Protein AF-0000000072182025 (afdb_homodimer)

Nearest PDB structures (foldseek):
  5ix1-assembly1_A  TM=5.256E-01  e=9.350E-01  Mus musculus
  5ix2-assembly1_A  TM=5.281E-01  e=1.202E+00  Mus musculus
  6hab-assembly1_A  TM=4.202E-01  e=8.780E-01  Cricetulus griseus
  6ha7-assembly3_B  TM=4.138E-01  e=1.129E+00  Cricetulus griseus
  7n46-assembly1_A  TM=4.294E-01  e=2.722E+00  Escherichia coli K-12

pLDDT: mean 78.19, std 24.62, range [26.38, 98.62]

Solvent-accessible surface area (backbone atoms only — not comparable to full-atom values): 16881 Å² total; per-residue (Å²): 119,70,69,66,54,54,57,58,56,54,59,63,53,51,62,58,43,52,57,46,48,50,47,44,48,48,44,48,50,45,47,50,47,46,48,49,47,47,47,46,46,47,45,41,45,46,42,38,60,70,60,37,69,76,57,56,48,37,39,80,88,54,57,67,47,75,33,66,67,57,51,52,39,42,51,53,39,42,52,51,52,48,65,72,44,70,83,53,69,37,36,32,42,31,36,49,22,47,52,98,94,28,46,34,37,38,44,31,34,32,28,90,88,52,91,51,71,48,70,29,41,34,33,27,63,67,36,72,38,52,71,54,70,50,44,26,29,23,40,34,58,53,52,39,48,42,48,50,17,53,36,38,58,73,69,63,35,46,63,44,56,37,116,118,72,66,65,56,52,55,56,57,55,60,61,52,50,61,60,44,52,59,45,49,51,47,44,48,48,44,48,49,46,47,51,48,47,49,48,46,47,46,44,45,48,45,43,47,44,42,37,60,70,60,37,68,76,59,56,48,37,36,81,87,54,56,68,47,72,34,67,68,56,51,52,39,40,52,52,39,43,52,50,52,49,64,71,44,69,84,54,68,39,36,32,42,32,38,51,23,49,53,98,93,28,47,35,36,38,44,31,33,32,30,90,89,52,91,50,70,47,70,28,40,33,33,27,64,66,36,72,38,53,70,54,67,50,42,26,30,23,39,35,59,55,50,37,49,44,48,50,18,53,35,38,58,74,70,65,35,47,59,43,55,39,116

Organism: Symbiodinium microadriaticum (NCBI:txid2951)

Secondary structure (DSSP, 8-state):
-HHHHHHHHHHHHHHHHHHHHHHHHHHHHHHHHHHHHHHHHHHHHHHHHHHS----EE-TTS-EE--HHHHHHHHHHHHHHHHHHTT---EEEEEEEEETTEEEEEEEEE-SSSS-EE--EEEE-SS-B--STTS-EESSHHHHHHHHHHHHHHTT-EEEE--/-HHHHHHHHHHHHHHHHHHHHHHHHHHHHHHHHHHHHHHHHHHHHHHHHHHS----EE-TTS-EE--HHHHHHHHHHHHHHHHHHTT---EEEEEEEEETTEEEEEEEEE-SSSS-EE--EEEE-SS-B--STTS-EESSHHHHHHHHHHHHHHTT-EEEE--

Radius of gyration: 33.65 Å; Cα contacts (8 Å, |Δi|>4): 554; chains: 2; bounding box: 43×104×130 Å

Structure (mmCIF, N/CA/C/O backbone):
data_AF-0000000072182025-model_v1
#
loop_
_entity.id
_entity.type
_entity.pdbx_description
1 polymer 'Uncharacterized protein'
#
loop_
_atom_site.group_PDB
_atom_site.id
_atom_site.type_symbol
_atom_site.label_atom_id
_atom_site.label_alt_id
_atom_site.label_comp_id
_atom_site.label_asym_id
_atom_site.label_entity_id
_atom_site.label_seq_id
_atom_site.pdbx_PDB_ins_code
_atom_site.Cartn_x
_atom_site.Cartn_y
_atom_site.Cartn_z
_atom_site.occupancy
_atom_site.B_iso_or_equiv
_atom_site.auth_seq_id
_atom_site.auth_comp_id
_atom_site.auth_asym_id
_atom_site.auth_atom_id
_atom_site.pdbx_PDB_model_num
ATOM 1 N N . MET A 1 1 ? 3.195 79.875 -42.812 1 26.64 1 MET A N 1
ATOM 2 C CA . MET A 1 1 ? 2.137 79.312 -42 1 26.64 1 MET A CA 1
ATOM 3 C C . MET A 1 1 ? 2.332 77.75 -41.875 1 26.64 1 MET A C 1
ATOM 5 O O . MET A 1 1 ? 1.844 77.188 -40.938 1 26.64 1 MET A O 1
ATOM 9 N N . LEU A 1 2 ? 2.916 77.125 -42.875 1 31.23 2 LEU A N 1
ATOM 10 C CA . LEU A 1 2 ? 3.119 75.688 -43 1 31.23 2 LEU A CA 1
ATOM 11 C C . LEU A 1 2 ? 4.176 75.188 -42 1 31.23 2 LEU A C 1
ATOM 13 O O . LEU A 1 2 ? 4.047 74.125 -41.406 1 31.23 2 LEU A O 1
ATOM 17 N N . VAL A 1 3 ? 5.367 75.875 -41.844 1 33.09 3 VAL A N 1
ATOM 18 C CA . VAL A 1 3 ? 6.469 75.438 -41 1 33.09 3 VAL A CA 1
ATOM 19 C C . VAL A 1 3 ? 6.055 75.438 -39.531 1 33.09 3 VAL A C 1
ATOM 21 O O . VAL A 1 3 ? 6.5 74.625 -38.75 1 33.09 3 VAL A O 1
ATOM 24 N N . LYS A 1 4 ? 5.371 76.5 -39.094 1 37.16 4 LYS A N 1
ATOM 25 C CA . LYS A 1 4 ? 5.031 76.562 -37.656 1 37.16 4 LYS A CA 1
ATOM 26 C C . LYS A 1 4 ? 4.133 75.438 -37.25 1 37.16 4 LYS A C 1
ATOM 28 O O . LYS A 1 4 ? 4.137 75 -36.094 1 37.16 4 LYS A O 1
ATOM 33 N N . VAL A 1 5 ? 3.246 74.938 -38.188 1 35.91 5 VAL A N 1
ATOM 34 C CA . VAL A 1 5 ? 2.34 73.875 -37.812 1 35.91 5 VAL A CA 1
ATOM 35 C C . VAL A 1 5 ? 3.131 72.562 -37.625 1 35.91 5 VAL A C 1
ATOM 37 O O . VAL A 1 5 ? 2.754 71.75 -36.781 1 35.91 5 VAL A O 1
ATOM 40 N N . ALA A 1 6 ? 4.262 72.375 -38.344 1 32.44 6 ALA A N 1
ATOM 41 C CA . ALA A 1 6 ? 5.008 71.125 -38.188 1 32.44 6 ALA A CA 1
ATOM 42 C C . ALA A 1 6 ? 5.684 71.062 -36.844 1 32.44 6 ALA A C 1
ATOM 44 O O . ALA A 1 6 ? 5.742 70 -36.219 1 32.44 6 ALA A O 1
ATOM 45 N N . GLU A 1 7 ? 6.227 72.188 -36.344 1 35.97 7 GLU A N 1
ATOM 46 C CA . GLU A 1 7 ? 6.926 72.125 -35.062 1 35.97 7 GLU A CA 1
ATOM 47 C C . GLU A 1 7 ? 5.961 71.812 -33.906 1 35.97 7 GLU A C 1
ATOM 49 O O . GLU A 1 7 ? 6.336 71.125 -32.938 1 35.97 7 GLU A O 1
ATOM 54 N N . GLU A 1 8 ? 4.727 72.312 -33.938 1 37.66 8 GLU A N 1
ATOM 55 C CA . GLU A 1 8 ? 3.816 72.062 -32.844 1 37.66 8 GLU A CA 1
ATOM 56 C C . GLU A 1 8 ? 3.424 70.562 -32.844 1 37.66 8 GLU A C 1
ATOM 58 O O . GLU A 1 8 ? 3.041 70 -31.797 1 37.66 8 GLU A O 1
ATOM 63 N N . HIS A 1 9 ? 3.312 69.875 -34.031 1 36.38 9 HIS A N 1
ATOM 64 C CA . HIS A 1 9 ? 2.977 68.438 -34 1 36.38 9 HIS A CA 1
ATOM 65 C C . HIS A 1 9 ? 4.098 67.625 -33.375 1 36.38 9 HIS A C 1
ATOM 67 O O . HIS A 1 9 ? 3.881 66.5 -32.938 1 36.38 9 HIS A O 1
ATOM 73 N N . LEU A 1 10 ? 5.414 68 -33.531 1 32.41 10 LEU A N 1
ATOM 74 C CA . LEU A 1 10 ? 6.477 67.25 -32.906 1 32.41 10 LEU A CA 1
ATOM 75 C C . LEU A 1 10 ? 6.445 67.375 -31.391 1 32.41 10 LEU A C 1
ATOM 77 O O . LEU A 1 10 ? 6.676 66.438 -30.656 1 32.41 10 LEU A O 1
ATOM 81 N N . LYS A 1 11 ? 6.188 68.562 -30.781 1 37.56 11 LYS A N 1
ATOM 82 C CA . LYS A 1 11 ? 6.152 68.625 -29.312 1 37.56 11 LYS A CA 1
ATOM 83 C C . LYS A 1 11 ? 5.008 67.812 -28.75 1 37.56 11 LYS A C 1
ATOM 85 O O . LYS A 1 11 ? 5.105 67.25 -27.641 1 37.56 11 LYS A O 1
ATOM 90 N N . ALA A 1 12 ? 3.771 67.812 -29.328 1 34.97 12 ALA A N 1
ATOM 91 C CA . ALA A 1 12 ? 2.686 67.062 -28.766 1 34.97 12 ALA A CA 1
ATOM 92 C C . ALA A 1 12 ? 3.006 65.562 -28.844 1 34.97 12 ALA A C 1
ATOM 94 O O . ALA A 1 12 ? 2.463 64.75 -28.078 1 34.97 12 ALA A O 1
ATOM 95 N N . SER A 1 13 ? 3.803 65 -29.828 1 30.45 13 SER A N 1
ATOM 96 C CA . SER A 1 13 ? 4.152 63.594 -29.891 1 30.45 13 SER A CA 1
ATOM 97 C C . SER A 1 13 ? 5.117 63.219 -28.766 1 30.45 13 SER A C 1
ATOM 99 O O . SER A 1 13 ? 5.434 62.031 -28.594 1 30.45 13 SER A O 1
ATOM 101 N N . GLN A 1 14 ? 5.895 64.125 -28.219 1 34.03 14 GLN A N 1
ATOM 102 C CA . GLN A 1 14 ? 6.805 63.719 -27.141 1 34.03 14 GLN A CA 1
ATOM 103 C C . GLN A 1 14 ? 6.039 63.375 -25.875 1 34.03 14 GLN A C 1
ATOM 105 O O . GLN A 1 14 ? 6.582 62.719 -24.984 1 34.03 14 GLN A O 1
ATOM 110 N N . ALA A 1 15 ? 4.848 64 -25.625 1 35.78 15 ALA A N 1
ATOM 111 C CA . ALA A 1 15 ? 4.172 63.594 -24.406 1 35.78 15 ALA A CA 1
ATOM 112 C C . ALA A 1 15 ? 3.762 62.125 -24.5 1 35.78 15 ALA A C 1
ATOM 114 O O . ALA A 1 15 ? 3.707 61.406 -23.484 1 35.78 15 ALA A O 1
ATOM 115 N N . HIS A 1 16 ? 3.357 61.625 -25.688 1 35.22 16 HIS A N 1
ATOM 116 C CA . HIS A 1 16 ? 3.02 60.219 -25.797 1 35.22 16 HIS A CA 1
ATOM 117 C C . HIS A 1 16 ? 4.262 59.344 -25.672 1 35.22 16 HIS A C 1
ATOM 119 O O . HIS A 1 16 ? 4.16 58.125 -25.547 1 35.22 16 HIS A O 1
ATOM 125 N N . ASN A 1 17 ? 5.473 59.875 -25.969 1 37.62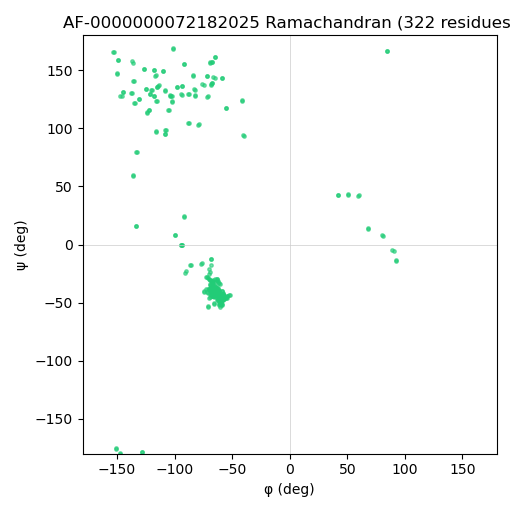 17 ASN A N 1
ATOM 126 C CA . ASN A 1 17 ? 6.66 59.062 -25.797 1 37.62 17 ASN A CA 1
ATOM 127 C C . ASN A 1 17 ? 6.984 58.844 -24.328 1 37.62 17 ASN A C 1
ATOM 129 O O . ASN A 1 17 ? 7.801 57.969 -23.984 1 37.62 17 ASN A O 1
ATOM 133 N N . GLY A 1 18 ? 6.59 59.812 -23.469 1 40.12 18 GLY A N 1
ATOM 134 C CA . GLY A 1 18 ? 6.84 59.5 -22.078 1 40.12 18 GLY A CA 1
ATOM 135 C C . GLY A 1 18 ? 6.086 58.281 -21.578 1 40.12 18 GLY A C 1
ATOM 136 O O . GLY A 1 18 ? 6.613 57.5 -20.797 1 40.12 18 GLY A O 1
ATOM 137 N N . ASP A 1 19 ? 4.762 58.25 -22.016 1 43.28 19 ASP A N 1
ATOM 138 C CA . ASP A 1 19 ? 4.012 57.094 -21.594 1 43.28 19 ASP A CA 1
ATOM 139 C C . ASP A 1 19 ? 4.566 55.812 -22.234 1 43.28 19 ASP A C 1
ATOM 141 O O . ASP A 1 19 ? 4.543 54.75 -21.625 1 43.28 19 ASP A O 1
ATOM 145 N N . LEU A 1 20 ? 5.113 55.969 -23.531 1 39.09 20 LEU A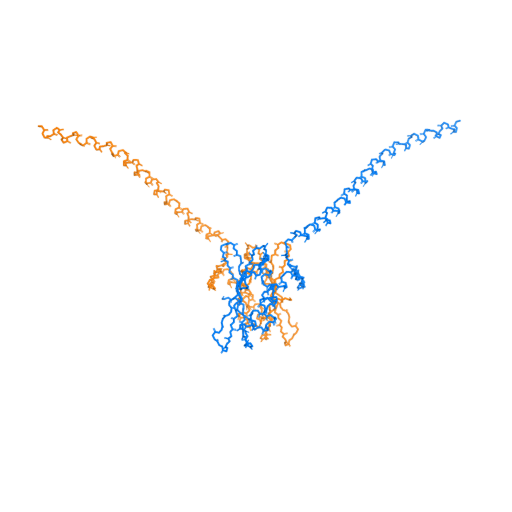 N 1
ATOM 146 C CA . LEU A 1 20 ? 5.688 54.781 -24.125 1 39.09 20 LEU A CA 1
ATOM 147 C C . LEU A 1 20 ? 7.008 54.406 -23.453 1 39.09 20 LEU A C 1
ATOM 149 O O . LEU A 1 20 ? 7.297 53.25 -23.219 1 39.09 20 LEU A O 1
ATOM 153 N N . ASN A 1 21 ? 7.848 55.375 -23.141 1 42.41 21 ASN A N 1
ATOM 154 C CA . ASN A 1 21 ? 9.086 55.031 -22.453 1 42.41 21 ASN A CA 1
ATOM 155 C C . ASN A 1 21 ? 8.812 54.438 -21.078 1 42.41 21 ASN A C 1
ATOM 157 O O . ASN A 1 21 ? 9.477 53.469 -20.656 1 42.41 21 ASN A O 1
ATOM 161 N N . LYS A 1 22 ? 7.836 55.031 -20.359 1 45.53 22 LYS A N 1
ATOM 162 C CA . LYS A 1 22 ? 7.52 54.375 -19.094 1 45.53 22 LYS A CA 1
ATOM 163 C C . LYS A 1 22 ? 6.918 53 -19.312 1 45.53 22 LYS A C 1
ATOM 165 O O . LYS A 1 22 ? 7.246 52.031 -18.609 1 45.53 22 LYS A O 1
ATOM 170 N N . ALA A 1 23 ? 6.094 52.844 -20.375 1 41.56 23 ALA A N 1
ATOM 171 C CA . ALA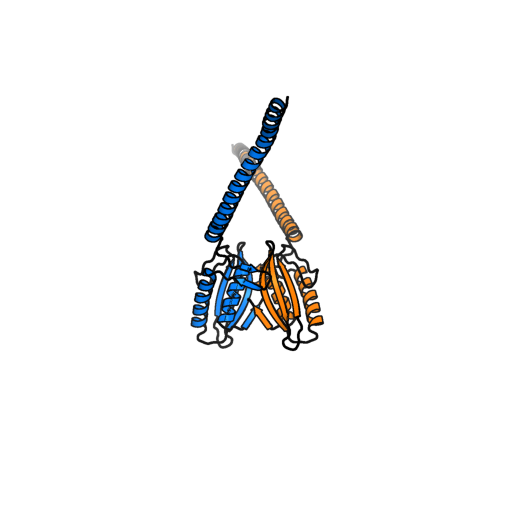 A 1 23 ? 5.574 51.531 -20.672 1 41.56 23 ALA A CA 1
ATOM 172 C C . ALA A 1 23 ? 6.691 50.594 -21.125 1 41.56 23 ALA A C 1
ATOM 174 O O . ALA A 1 23 ? 6.727 49.406 -20.734 1 41.56 23 ALA A O 1
ATOM 175 N N . LEU A 1 24 ? 7.602 51.125 -21.922 1 42.12 24 LEU A N 1
ATOM 176 C CA . LEU A 1 24 ? 8.719 50.25 -22.297 1 42.12 24 LEU A CA 1
ATOM 177 C C . LEU A 1 24 ? 9.609 49.969 -21.094 1 42.12 24 LEU A C 1
ATOM 179 O O . LEU A 1 24 ? 10.062 48.812 -20.922 1 42.12 24 LEU A O 1
ATOM 183 N N . SER A 1 25 ? 9.914 50.969 -20.281 1 47.38 25 SER A N 1
ATOM 184 C CA . SER A 1 25 ? 10.688 50.656 -19.078 1 47.38 25 SER A CA 1
ATOM 185 C C . SER A 1 25 ? 9.93 49.688 -18.172 1 47.38 25 SER A C 1
ATOM 187 O O . SER A 1 25 ? 10.531 48.781 -17.609 1 47.38 25 SER A O 1
ATOM 189 N N . ASP A 1 26 ? 8.641 49.938 -18.125 1 45.31 26 ASP A N 1
ATOM 190 C CA . ASP A 1 26 ? 7.879 48.969 -17.344 1 45.31 26 ASP A CA 1
ATOM 191 C C . ASP A 1 26 ? 7.887 47.594 -17.984 1 45.31 26 ASP A C 1
ATOM 193 O O . ASP A 1 26 ? 8 46.562 -17.297 1 45.31 26 ASP A O 1
ATOM 197 N N . VAL A 1 27 ? 7.832 47.562 -19.312 1 45.38 27 VAL A N 1
ATOM 198 C CA . VAL A 1 27 ? 7.91 46.281 -19.984 1 45.38 27 VAL A CA 1
ATOM 199 C C . VAL A 1 27 ? 9.312 45.719 -19.812 1 45.38 27 VAL A C 1
ATOM 201 O O . VAL A 1 27 ? 9.469 44.5 -19.562 1 45.38 27 VAL A O 1
ATOM 204 N N . LEU A 1 28 ? 10.352 46.5 -20 1 47.69 28 LEU A N 1
ATOM 205 C CA . LEU A 1 28 ? 11.703 46 -19.797 1 47.69 28 LEU A CA 1
ATOM 206 C C . LEU A 1 28 ? 11.898 45.562 -18.344 1 47.69 28 LEU A C 1
ATOM 208 O O . LEU A 1 28 ? 12.539 44.562 -18.078 1 47.69 28 LEU A O 1
ATOM 212 N N . ASN A 1 29 ? 11.383 46.375 -17.5 1 48.91 29 ASN A N 1
ATOM 213 C CA . ASN A 1 29 ? 11.438 45.938 -16.109 1 48.91 29 ASN A CA 1
ATOM 214 C C . ASN A 1 29 ? 10.609 44.688 -15.883 1 48.91 29 ASN A C 1
ATOM 216 O O . ASN A 1 29 ? 11.023 43.781 -15.148 1 48.91 29 ASN A O 1
ATOM 220 N N . PHE A 1 30 ? 9.492 44.656 -16.609 1 46.22 30 PHE A N 1
ATOM 221 C CA . PHE A 1 30 ? 8.742 43.406 -16.5 1 46.22 30 PHE A CA 1
ATOM 222 C C . PHE A 1 30 ? 9.477 42.281 -17.188 1 46.22 30 PHE A C 1
ATOM 224 O O . PHE A 1 30 ? 9.469 41.156 -16.688 1 46.22 30 PHE A O 1
ATOM 231 N N . GLU A 1 31 ? 10.117 42.562 -18.328 1 48.72 31 GLU A N 1
ATOM 232 C CA . GLU A 1 31 ? 10.883 41.5 -18.969 1 48.72 31 GLU A CA 1
ATOM 233 C C . GLU A 1 31 ? 12.078 41.094 -18.109 1 48.72 31 GLU A C 1
ATOM 235 O O . GLU A 1 31 ? 12.391 39.906 -18 1 48.72 31 GLU A O 1
ATOM 240 N N . ALA A 1 32 ? 12.773 42.031 -17.594 1 49.31 32 ALA A N 1
ATOM 241 C CA . ALA A 1 32 ? 13.867 41.688 -16.688 1 49.31 32 ALA A CA 1
ATOM 242 C C . ALA A 1 32 ? 13.344 40.969 -15.461 1 49.31 32 ALA A C 1
ATOM 244 O O . ALA A 1 32 ? 13.961 40 -15.008 1 49.31 32 ALA A O 1
ATOM 245 N N . ILE A 1 33 ? 12.203 41.406 -14.938 1 49.31 33 ILE A N 1
ATOM 246 C CA . ILE A 1 33 ? 11.609 40.688 -13.82 1 49.31 33 ILE A CA 1
ATOM 247 C C . ILE A 1 33 ? 11.141 39.312 -14.289 1 49.31 33 ILE A C 1
ATOM 249 O O . ILE A 1 33 ? 11.328 38.312 -13.602 1 49.31 33 ILE A O 1
ATOM 253 N N . ALA A 1 34 ? 10.57 39.25 -15.492 1 46.97 34 ALA A N 1
ATOM 254 C CA . ALA A 1 34 ? 10.188 37.969 -16.031 1 46.97 34 ALA A CA 1
ATOM 255 C C . ALA A 1 34 ? 11.406 37.062 -16.234 1 46.97 34 ALA A C 1
ATOM 257 O O . ALA A 1 34 ? 11.375 35.875 -15.93 1 46.97 34 ALA A O 1
ATOM 258 N N . GLU A 1 35 ? 12.43 37.594 -16.812 1 50.25 35 GLU A N 1
ATOM 259 C CA . GLU A 1 35 ? 13.648 36.812 -16.969 1 50.25 35 GLU A CA 1
ATOM 260 C C . GLU A 1 35 ? 14.242 36.438 -15.609 1 50.25 35 GLU A C 1
ATOM 262 O O . GLU A 1 35 ? 14.719 35.312 -15.422 1 50.25 35 GLU A O 1
ATOM 267 N N . MET A 1 36 ? 14.281 37.406 -14.664 1 50.41 36 MET A N 1
ATOM 268 C CA . MET A 1 36 ? 14.75 37.062 -13.32 1 50.41 36 MET A CA 1
ATOM 269 C C . MET A 1 36 ? 13.844 36.031 -12.664 1 50.41 36 MET A C 1
ATOM 271 O O . MET A 1 36 ? 14.32 35.125 -12.008 1 50.41 36 MET A O 1
ATOM 275 N N . LEU A 1 37 ? 12.539 36.156 -12.875 1 48.44 37 LEU A N 1
ATOM 276 C CA . LEU A 1 37 ? 11.633 35.156 -12.359 1 48.44 37 LEU A CA 1
ATOM 277 C C . LEU A 1 37 ? 11.836 33.812 -13.086 1 48.44 37 LEU A C 1
ATOM 279 O O . LEU A 1 37 ? 11.812 32.75 -12.469 1 48.44 37 LEU A O 1
ATOM 283 N N . ASP A 1 38 ? 12.023 33.844 -14.352 1 48.28 38 ASP A N 1
ATOM 284 C CA . 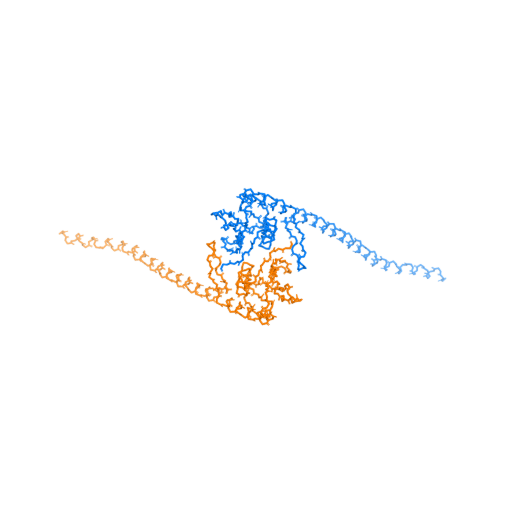ASP A 1 38 ? 12.367 32.625 -15.086 1 48.28 38 ASP A CA 1
ATOM 285 C C . ASP A 1 38 ? 13.695 32.031 -14.602 1 48.28 38 ASP A C 1
ATOM 287 O O . ASP A 1 38 ? 13.812 30.828 -14.398 1 48.28 38 ASP A O 1
ATOM 291 N N . GLN A 1 39 ? 14.656 32.938 -14.547 1 50.84 39 GLN A N 1
ATOM 292 C CA . GLN A 1 39 ? 15.922 32.438 -14.008 1 50.84 39 GLN A CA 1
ATOM 293 C C . GLN A 1 39 ? 15.766 31.953 -12.57 1 50.84 39 GLN A C 1
ATOM 295 O O . GLN A 1 39 ? 16.328 30.922 -12.188 1 50.84 39 GLN A O 1
ATOM 300 N N . TYR A 1 40 ? 15.062 32.688 -11.734 1 46.22 40 TYR A N 1
ATOM 301 C CA . TYR A 1 40 ? 14.781 32.219 -10.383 1 46.22 40 TYR A CA 1
ATOM 302 C C . TYR A 1 40 ? 13.992 30.906 -10.414 1 46.22 40 TYR A C 1
ATOM 304 O O . TYR A 1 40 ? 14.25 30 -9.617 1 46.22 40 TYR A O 1
ATOM 312 N N . GLN A 1 41 ? 12.953 30.828 -11.242 1 48.62 41 GLN A N 1
ATOM 313 C CA . GLN A 1 41 ? 12.25 29.562 -11.375 1 48.62 41 GLN A CA 1
ATOM 314 C C . GLN A 1 41 ? 13.188 28.469 -11.883 1 48.62 41 GLN A C 1
ATOM 316 O O . GLN A 1 41 ? 13.156 27.328 -11.391 1 48.62 41 GLN A O 1
ATOM 321 N N . LEU A 1 42 ? 13.977 28.734 -12.906 1 51.25 42 LEU A N 1
ATOM 322 C CA . LEU A 1 42 ? 14.977 27.781 -13.359 1 51.25 42 LEU A CA 1
ATOM 323 C C . LEU A 1 42 ? 15.977 27.469 -12.25 1 51.25 42 LEU A C 1
ATOM 325 O O . LEU A 1 42 ? 16.344 26.297 -12.047 1 51.25 42 LEU A O 1
ATOM 329 N N . GLU A 1 43 ? 16.531 28.469 -11.641 1 52.31 43 GLU A N 1
ATOM 330 C CA . GLU A 1 43 ? 17.422 28.234 -10.5 1 52.31 43 GLU A CA 1
ATOM 331 C C . GLU A 1 43 ? 16.672 27.594 -9.344 1 52.31 43 GLU A C 1
ATOM 333 O O . GLU A 1 43 ? 17.203 26.75 -8.633 1 52.31 43 GLU A O 1
ATOM 338 N N . SER A 1 44 ? 15.453 28.094 -9.086 1 47.62 44 SER A N 1
ATOM 339 C CA . SER A 1 44 ? 14.625 27.422 -8.094 1 47.62 44 SER A CA 1
ATOM 340 C C . SER A 1 44 ? 14.289 26 -8.531 1 47.62 44 SER A C 1
ATOM 342 O O . SER A 1 44 ? 14.344 25.062 -7.73 1 47.62 44 SER A O 1
ATOM 344 N N . ASP A 1 45 ? 13.875 25.875 -9.727 1 49.78 45 ASP A N 1
ATOM 345 C CA . ASP A 1 45 ? 13.68 24.531 -10.25 1 49.78 45 ASP A CA 1
ATOM 346 C C . ASP A 1 45 ? 14.977 23.734 -10.211 1 49.78 45 ASP A C 1
ATOM 348 O O . ASP A 1 45 ? 14.969 22.547 -9.898 1 49.78 45 ASP A O 1
ATOM 352 N N . ALA A 1 46 ? 16.078 24.391 -10.719 1 46.66 46 ALA A N 1
ATOM 353 C CA . ALA A 1 46 ? 17.391 23.75 -10.594 1 46.66 46 ALA A CA 1
ATOM 354 C C . ALA A 1 46 ? 17.766 23.547 -9.125 1 46.66 46 ALA A C 1
ATOM 356 O O . ALA A 1 46 ? 18.281 22.484 -8.758 1 46.66 46 ALA A O 1
ATOM 357 N N . ARG A 1 47 ? 17.703 24.594 -8.336 1 46.44 47 ARG A N 1
ATOM 358 C CA . ARG A 1 47 ? 17.891 24.406 -6.898 1 46.44 47 ARG A CA 1
ATOM 359 C C . ARG A 1 47 ? 16.844 23.469 -6.316 1 46.44 47 ARG A C 1
ATOM 361 O O . ARG A 1 47 ? 17.141 22.641 -5.473 1 46.44 47 ARG A O 1
ATOM 368 N N . ASP A 1 48 ? 15.586 23.734 -6.598 1 48.69 48 ASP A N 1
ATOM 369 C CA . ASP A 1 48 ? 14.562 22.781 -6.195 1 48.69 48 ASP A CA 1
ATOM 370 C C . ASP A 1 48 ? 14.859 21.391 -6.746 1 48.69 48 ASP A C 1
ATOM 372 O O . ASP A 1 48 ? 14.648 20.375 -6.066 1 48.69 48 ASP A O 1
ATOM 376 N N . ALA A 1 49 ? 15.211 21.375 -8.016 1 48 49 ALA A N 1
ATOM 377 C CA . ALA A 1 49 ? 15.703 20.109 -8.57 1 48 49 ALA A CA 1
ATOM 378 C C . ALA A 1 49 ? 16.938 19.625 -7.82 1 48 49 ALA A C 1
ATOM 380 O O . ALA A 1 49 ? 17.094 18.422 -7.578 1 48 49 ALA A O 1
ATOM 381 N N . LEU A 1 50 ? 17.875 20.5 -7.707 1 50.66 50 LEU A N 1
ATOM 382 C CA . LEU A 1 50 ? 19.016 20.156 -6.883 1 50.66 50 LEU A CA 1
ATOM 383 C C . LEU A 1 50 ? 18.594 19.891 -5.438 1 50.66 50 LEU A C 1
ATOM 385 O O . LEU A 1 50 ? 19.188 19.062 -4.754 1 50.66 50 LEU A O 1
ATOM 389 N N . GLU A 1 51 ? 17.734 20.75 -4.891 1 51.09 51 GLU A N 1
ATOM 390 C CA . GLU A 1 51 ? 17.312 20.672 -3.492 1 51.09 51 GLU A CA 1
ATOM 391 C C . GLU A 1 51 ? 16.062 19.812 -3.334 1 51.09 51 GLU A C 1
ATOM 393 O O . GLU A 1 51 ? 15.602 19.578 -2.215 1 51.09 51 GLU A O 1
ATOM 398 N N . SER A 1 52 ? 15.344 19.75 -4.422 1 55.59 52 SER A N 1
ATOM 399 C CA . SER A 1 52 ? 14.102 19.016 -4.219 1 55.59 52 SER A CA 1
ATOM 400 C C . SER A 1 52 ? 14.367 17.625 -3.662 1 55.59 52 SER A C 1
ATOM 402 O O . SER A 1 52 ? 15.312 16.953 -4.074 1 55.59 52 SER A O 1
ATOM 404 N N . PRO A 1 53 ? 13.852 17.469 -2.529 1 62.06 53 PRO A N 1
ATOM 405 C CA . PRO A 1 53 ? 14.078 16.156 -1.934 1 62.06 53 PRO A CA 1
ATOM 406 C C . PRO A 1 53 ? 13.945 15.016 -2.945 1 62.06 53 PRO A C 1
ATOM 408 O O . PRO A 1 53 ? 13.156 15.117 -3.891 1 62.06 53 PRO A O 1
ATOM 411 N N . LYS A 1 54 ? 14.969 14.234 -3.049 1 81.19 54 LYS A N 1
ATOM 412 C CA . LYS A 1 54 ? 14.945 12.984 -3.807 1 81.19 54 LYS A CA 1
ATOM 413 C C . LYS A 1 54 ? 13.633 12.234 -3.584 1 81.19 54 LYS A C 1
ATOM 415 O O . LYS A 1 54 ? 13.398 11.703 -2.5 1 81.19 54 LYS A O 1
ATOM 420 N N . LYS A 1 55 ? 12.758 12.523 -4.516 1 89.5 55 LYS A N 1
ATOM 421 C CA . LYS A 1 55 ? 11.438 11.891 -4.426 1 89.5 55 LYS A CA 1
ATOM 422 C C . LYS A 1 55 ? 10.961 11.422 -5.793 1 89.5 55 LYS A C 1
ATOM 424 O O . LYS A 1 55 ? 11.039 12.156 -6.777 1 89.5 55 LYS A O 1
ATOM 429 N N . SER A 1 56 ? 10.508 10.164 -5.867 1 92.81 56 SER A N 1
ATOM 430 C CA . SER A 1 56 ? 9.969 9.625 -7.105 1 92.81 56 SER A CA 1
ATOM 431 C C . SER A 1 56 ? 8.672 10.328 -7.496 1 92.81 56 SER A C 1
ATOM 433 O O . SER A 1 56 ? 7.887 10.727 -6.633 1 92.81 56 SER A O 1
ATOM 435 N N . GLN A 1 57 ? 8.516 10.5 -8.805 1 91.38 57 GLN A N 1
ATOM 436 C CA . GLN A 1 57 ? 7.277 11.062 -9.328 1 91.38 57 GLN A CA 1
ATOM 437 C C . GLN A 1 57 ? 6.242 9.961 -9.586 1 91.38 57 GLN A C 1
ATOM 439 O O . GLN A 1 57 ? 6.383 9.18 -10.523 1 91.38 57 GLN A O 1
ATOM 444 N N . LEU A 1 58 ? 5.277 9.891 -8.703 1 94.12 58 LEU A N 1
ATOM 445 C CA . LEU A 1 58 ? 4.164 8.945 -8.781 1 94.12 58 LEU A CA 1
ATOM 446 C C . LEU A 1 58 ? 2.869 9.664 -9.141 1 94.12 58 LEU A C 1
ATOM 448 O O . LEU A 1 58 ? 2.148 10.133 -8.258 1 94.12 58 LEU A O 1
ATOM 452 N N . VAL A 1 59 ? 2.535 9.672 -10.453 1 90.38 59 VAL A N 1
ATOM 453 C CA . VAL A 1 59 ? 1.453 10.516 -10.953 1 90.38 59 VAL A CA 1
ATOM 454 C C . VAL A 1 59 ? 0.2 9.672 -11.172 1 90.38 59 VAL A C 1
ATOM 456 O O . VAL A 1 59 ? 0.269 8.438 -11.188 1 90.38 59 VAL A O 1
ATOM 459 N N . PRO A 1 60 ? -0.936 10.242 -11.391 1 88.75 60 PRO A N 1
ATOM 460 C CA . PRO A 1 60 ? -2.227 9.555 -11.445 1 88.75 60 PRO A CA 1
ATOM 461 C C . PRO A 1 60 ? -2.305 8.547 -12.594 1 88.75 60 PRO A C 1
ATOM 463 O O . PRO A 1 60 ? -3.033 7.555 -12.508 1 88.75 60 PRO A O 1
ATOM 466 N N . SER A 1 61 ? -1.646 8.75 -13.625 1 82.38 61 SER A N 1
ATOM 467 C CA . SER A 1 61 ? -1.735 7.883 -14.797 1 82.38 61 SER A CA 1
ATOM 468 C C . SER A 1 61 ? -1.146 6.504 -14.516 1 82.38 61 SER A C 1
ATOM 470 O O . SER A 1 61 ? -1.366 5.562 -15.273 1 82.38 61 SER A O 1
ATOM 472 N N . GLY A 1 62 ? -0.449 6.359 -13.438 1 82.44 62 GLY A N 1
ATOM 473 C CA . GLY A 1 62 ? 0.21 5.098 -13.133 1 82.44 62 GLY A CA 1
ATOM 474 C C . GLY A 1 62 ? 1.635 5.031 -13.648 1 82.44 62 GLY A C 1
ATOM 475 O O . GLY A 1 62 ? 2.398 4.145 -13.266 1 82.44 62 GLY A O 1
ATOM 476 N N . PHE A 1 63 ? 1.903 5.941 -14.477 1 82.38 63 PHE A N 1
ATOM 477 C CA . PHE A 1 63 ? 3.301 6.035 -14.883 1 82.38 63 PHE A CA 1
ATOM 478 C C . PHE A 1 63 ? 4.168 6.516 -13.719 1 82.38 63 PHE A C 1
ATOM 480 O O . PHE A 1 63 ? 3.75 7.379 -12.945 1 82.38 63 PHE A O 1
ATOM 487 N N . THR A 1 64 ? 5.277 5.824 -13.656 1 82 64 THR A N 1
ATOM 488 C CA . THR A 1 64 ? 6.16 6.172 -12.547 1 82 64 THR A CA 1
ATOM 489 C C . THR A 1 64 ? 7.516 6.645 -13.062 1 82 64 THR A C 1
ATOM 491 O O . THR A 1 64 ? 8.055 6.082 -14.016 1 82 64 THR A O 1
ATOM 494 N N . PHE A 1 65 ? 7.93 7.742 -12.484 1 86.25 65 PHE A N 1
ATOM 495 C CA . PHE A 1 65 ? 9.312 8.18 -12.625 1 86.25 65 PHE A CA 1
ATOM 496 C C . PHE A 1 65 ? 10.086 7.977 -11.328 1 86.25 65 PHE A C 1
ATOM 498 O O . PHE A 1 65 ? 10 8.805 -10.414 1 86.25 65 PHE A O 1
ATOM 505 N N . THR A 1 66 ? 10.773 6.918 -11.359 1 89.31 66 THR A N 1
ATOM 506 C CA . THR A 1 66 ? 11.477 6.504 -10.148 1 89.31 66 THR A CA 1
ATOM 507 C C . THR A 1 66 ? 12.797 7.246 -10.008 1 89.31 66 THR A C 1
ATOM 509 O O . THR A 1 66 ? 13.594 7.289 -10.945 1 89.31 66 THR A O 1
ATOM 512 N N . ASP A 1 67 ? 12.93 7.801 -8.859 1 91.12 67 ASP A N 1
ATOM 513 C CA . ASP A 1 67 ? 14.188 8.461 -8.539 1 91.12 67 ASP A CA 1
ATOM 514 C C . ASP A 1 67 ? 15.359 7.484 -8.625 1 91.12 67 ASP A C 1
ATOM 516 O O . ASP A 1 67 ? 15.25 6.336 -8.188 1 91.12 67 ASP A O 1
ATOM 520 N N . THR A 1 68 ? 16.469 7.957 -9.094 1 88.44 68 THR A N 1
ATOM 521 C CA . THR A 1 68 ? 17.625 7.105 -9.289 1 88.44 68 THR A CA 1
ATOM 522 C C . THR A 1 68 ? 18.141 6.566 -7.961 1 88.44 68 THR A C 1
ATOM 524 O O . THR A 1 68 ? 18.609 5.43 -7.883 1 88.44 68 THR A O 1
ATOM 527 N N . GLY A 1 69 ? 18.141 7.383 -6.98 1 90.31 69 GLY A N 1
ATOM 528 C CA . GLY A 1 69 ? 18.531 6.91 -5.664 1 90.31 69 GLY A CA 1
ATOM 529 C C . GLY A 1 69 ? 17.672 5.758 -5.164 1 90.31 69 GLY A C 1
ATOM 530 O O . GLY A 1 69 ? 18.203 4.777 -4.625 1 90.31 69 GLY A O 1
ATOM 531 N N . LEU A 1 70 ? 16.438 5.867 -5.383 1 93.94 70 LEU A N 1
ATOM 532 C CA . LEU A 1 70 ? 15.516 4.812 -4.969 1 93.94 70 LEU A CA 1
ATOM 533 C C . LEU A 1 70 ? 15.781 3.525 -5.738 1 93.94 70 LEU A C 1
ATOM 535 O O . LEU A 1 70 ? 15.711 2.43 -5.176 1 93.94 70 LEU A O 1
ATOM 539 N N . HIS A 1 71 ? 16.062 3.648 -6.992 1 93.94 71 HIS A N 1
ATOM 540 C CA . HIS A 1 71 ? 16.422 2.475 -7.785 1 93.94 71 HIS A CA 1
ATOM 541 C C . HIS A 1 71 ? 17.625 1.762 -7.199 1 93.94 71 HIS A C 1
ATOM 543 O O . HIS A 1 71 ? 17.672 0.53 -7.156 1 93.94 71 HIS A O 1
ATOM 549 N N . GLY A 1 72 ? 18.547 2.541 -6.828 1 93.75 72 GLY A N 1
ATOM 550 C CA . GLY A 1 72 ? 19.719 1.959 -6.199 1 93.75 72 GLY A CA 1
ATOM 551 C C . GLY A 1 72 ? 19.406 1.218 -4.914 1 93.75 72 GLY A C 1
ATOM 552 O O . GLY A 1 72 ? 19.891 0.11 -4.691 1 93.75 72 GLY A O 1
ATOM 553 N N . ILE A 1 73 ? 18.641 1.831 -4.098 1 96.06 73 ILE A N 1
ATOM 554 C CA . ILE A 1 73 ? 18.203 1.207 -2.852 1 96.06 73 ILE A CA 1
ATOM 555 C C . ILE A 1 73 ? 17.484 -0.102 -3.154 1 96.06 73 ILE A C 1
ATOM 557 O O . ILE A 1 73 ? 17.766 -1.137 -2.553 1 96.06 73 ILE A O 1
ATOM 561 N N . ALA A 1 74 ? 16.578 -0.068 -4.098 1 97 74 ALA A N 1
ATOM 562 C CA . ALA A 1 74 ? 15.836 -1.261 -4.484 1 97 74 ALA A CA 1
ATOM 563 C C . ALA A 1 74 ? 16.781 -2.377 -4.934 1 97 74 ALA A C 1
ATOM 565 O O . ALA A 1 74 ? 16.609 -3.531 -4.531 1 97 74 ALA A O 1
ATOM 566 N N . GLY A 1 75 ? 17.688 -1.981 -5.77 1 96.88 75 GLY A N 1
ATOM 567 C CA . GLY A 1 75 ? 18.641 -2.975 -6.262 1 96.88 75 GLY A CA 1
ATOM 568 C C . GLY A 1 75 ? 19.375 -3.693 -5.152 1 96.88 75 GLY A C 1
ATOM 569 O O . GLY A 1 75 ? 19.531 -4.914 -5.195 1 96.88 75 GLY A O 1
ATOM 570 N N . LYS A 1 76 ? 19.828 -2.961 -4.199 1 97.5 76 LYS A N 1
ATOM 571 C CA . LYS A 1 76 ? 20.547 -3.543 -3.068 1 97.5 76 LYS A CA 1
ATOM 572 C C . LYS A 1 76 ? 19.656 -4.473 -2.264 1 97.5 76 LYS A C 1
ATOM 574 O O . LYS A 1 76 ? 20.078 -5.555 -1.848 1 97.5 76 LYS A O 1
ATOM 579 N N . ILE A 1 77 ? 18.453 -4.086 -2.025 1 98.31 77 ILE A N 1
ATOM 580 C CA . ILE A 1 77 ? 17.531 -4.895 -1.241 1 98.31 77 ILE A CA 1
ATOM 581 C C . ILE A 1 77 ? 17.188 -6.172 -2.002 1 98.31 77 ILE A C 1
ATOM 583 O O . ILE A 1 77 ? 17.109 -7.25 -1.412 1 98.31 77 ILE A O 1
ATOM 587 N N . VAL A 1 78 ? 16.969 -6.031 -3.316 1 98.12 78 VAL A N 1
ATOM 588 C CA . VAL A 1 78 ? 16.688 -7.195 -4.148 1 98.12 78 VAL A CA 1
ATOM 589 C C . VAL A 1 78 ? 17.812 -8.211 -4.023 1 98.12 78 VAL A C 1
ATOM 591 O O . VAL A 1 78 ? 17.578 -9.406 -3.822 1 98.12 78 VAL A O 1
ATOM 594 N N . ALA A 1 79 ? 19.016 -7.719 -4.102 1 97.62 79 ALA A N 1
ATOM 595 C CA . ALA A 1 79 ? 20.172 -8.602 -3.969 1 97.62 79 ALA A CA 1
ATOM 596 C C . ALA A 1 79 ? 20.188 -9.273 -2.602 1 97.62 79 ALA A C 1
ATOM 598 O O . ALA A 1 79 ? 20.438 -10.477 -2.504 1 97.62 79 ALA A O 1
ATOM 599 N N . TYR A 1 80 ? 19.922 -8.57 -1.641 1 98.56 80 TYR A N 1
ATOM 600 C CA . TYR A 1 80 ? 19.891 -9.07 -0.272 1 98.56 80 TYR A CA 1
ATOM 601 C C . TYR A 1 80 ? 18.828 -10.156 -0.112 1 98.56 80 TYR A C 1
ATOM 603 O O . TYR A 1 80 ? 19.109 -11.234 0.415 1 98.56 80 TYR A O 1
ATOM 611 N N . VAL A 1 81 ? 17.641 -9.898 -0.529 1 98.56 81 VAL A N 1
ATOM 612 C CA . VAL A 1 81 ? 16.516 -10.844 -0.409 1 98.56 81 VAL A CA 1
ATOM 613 C C . VAL A 1 81 ? 16.844 -12.125 -1.175 1 98.56 81 VAL A C 1
ATOM 615 O O . VAL A 1 81 ? 16.609 -13.227 -0.679 1 98.56 81 VAL A O 1
ATOM 618 N N . ARG A 1 82 ? 17.391 -11.961 -2.361 1 98.12 82 ARG A N 1
ATOM 619 C CA . ARG A 1 82 ? 17.734 -13.133 -3.162 1 98.12 82 ARG A CA 1
ATOM 620 C C . ARG A 1 82 ? 18.797 -13.977 -2.473 1 98.12 82 ARG A C 1
ATOM 622 O O . ARG A 1 82 ? 18.734 -15.203 -2.498 1 98.12 82 ARG A O 1
ATOM 629 N N . GLU A 1 83 ? 19.766 -13.289 -1.933 1 97.81 83 GLU A N 1
ATOM 630 C CA . GLU A 1 83 ? 20.828 -13.992 -1.211 1 97.81 83 GLU A CA 1
ATOM 631 C C . GLU A 1 83 ? 20.25 -14.805 -0.053 1 97.81 83 GLU A C 1
ATOM 633 O O . GLU A 1 83 ? 20.672 -15.938 0.179 1 97.81 83 GLU A O 1
ATOM 638 N N . GLN A 1 84 ? 19.297 -14.266 0.63 1 97.69 84 GLN A N 1
ATOM 639 C CA . GLN A 1 84 ? 18.688 -14.953 1.769 1 97.69 84 GLN A CA 1
ATOM 640 C C . GLN A 1 84 ? 17.781 -16.078 1.31 1 97.69 84 GLN A C 1
ATOM 642 O O . GLN A 1 84 ? 17.688 -17.125 1.959 1 97.69 84 GLN A O 1
ATOM 647 N N . ALA A 1 85 ? 17.031 -15.805 0.239 1 97.38 85 ALA A N 1
ATOM 648 C CA . ALA A 1 85 ? 16.016 -16.734 -0.236 1 97.38 85 ALA A CA 1
ATOM 649 C C . ALA A 1 85 ? 16.656 -18.016 -0.779 1 97.38 85 ALA A C 1
ATOM 651 O O . ALA A 1 85 ? 16.031 -19.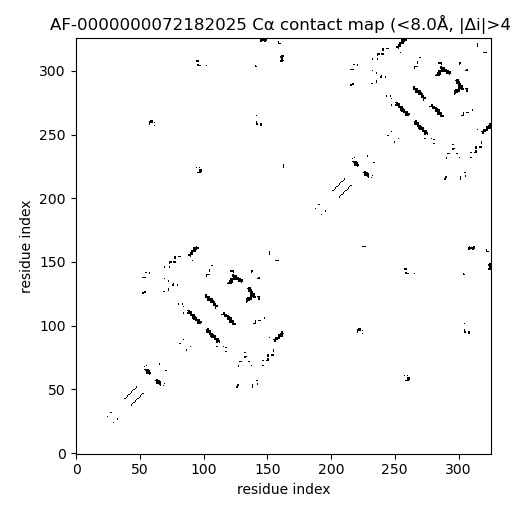078 -0.76 1 97.38 85 ALA A O 1
ATOM 652 N N . LYS A 1 86 ? 17.906 -17.906 -1.365 1 96.06 86 LYS A N 1
ATOM 653 C CA . LYS A 1 86 ? 18.641 -19.047 -1.926 1 96.06 86 LYS A CA 1
ATOM 654 C C . LYS A 1 86 ? 17.75 -19.844 -2.885 1 96.06 86 LYS A C 1
ATOM 656 O O . LYS A 1 86 ? 17.672 -21.062 -2.783 1 96.06 86 LYS A O 1
ATOM 661 N N . GLY A 1 87 ? 17.031 -19.141 -3.707 1 96 87 GLY A N 1
ATOM 662 C CA . GLY A 1 87 ? 16.281 -19.766 -4.789 1 96 87 GLY A CA 1
ATOM 663 C C . GLY A 1 87 ? 14.891 -20.188 -4.387 1 96 87 GLY A C 1
ATOM 664 O O . GLY A 1 87 ? 14.109 -20.656 -5.223 1 96 87 GLY A O 1
ATOM 665 N N . GLN A 1 88 ? 14.484 -20.062 -3.121 1 97.44 88 GLN A N 1
ATOM 666 C CA . GLN A 1 88 ? 13.148 -20.438 -2.666 1 97.44 88 GLN A CA 1
ATOM 667 C C . GLN A 1 88 ? 12.102 -19.453 -3.166 1 97.44 88 GLN A C 1
ATOM 669 O O . GLN A 1 88 ? 12.359 -18.25 -3.238 1 97.44 88 GLN A O 1
ATOM 674 N N . ALA A 1 89 ? 10.93 -19.984 -3.463 1 97.75 89 ALA A N 1
ATOM 675 C CA . ALA A 1 89 ? 9.789 -19.125 -3.771 1 97.75 89 ALA A CA 1
ATOM 676 C C . ALA A 1 89 ? 9.352 -18.344 -2.541 1 97.75 89 ALA A C 1
ATOM 678 O O . ALA A 1 89 ? 9.312 -18.875 -1.431 1 97.75 89 ALA A O 1
ATOM 679 N N . LEU A 1 90 ? 9.031 -17.062 -2.779 1 98.19 90 LEU A N 1
ATOM 680 C CA . LEU A 1 90 ? 8.711 -16.188 -1.66 1 98.19 90 LEU A CA 1
ATOM 681 C C . LEU A 1 90 ? 7.277 -15.688 -1.764 1 98.19 90 LEU A C 1
ATOM 683 O O . LEU A 1 90 ? 6.734 -15.562 -2.863 1 98.19 90 LEU A O 1
ATOM 687 N N . THR A 1 91 ? 6.727 -15.445 -0.596 1 97.81 91 THR A N 1
ATOM 688 C CA . THR A 1 91 ? 5.516 -14.648 -0.454 1 97.81 91 THR A CA 1
ATOM 689 C C . THR A 1 91 ? 5.785 -13.398 0.383 1 97.81 91 THR A C 1
ATOM 691 O O . THR A 1 91 ? 6.395 -13.484 1.45 1 97.81 91 THR A O 1
ATOM 694 N N . ALA A 1 92 ? 5.406 -12.297 -0.158 1 97.69 92 ALA A N 1
ATOM 695 C CA . ALA A 1 92 ? 5.535 -11.039 0.568 1 97.69 92 ALA A CA 1
ATOM 696 C C . ALA A 1 92 ? 4.242 -10.688 1.302 1 97.69 92 ALA A C 1
ATOM 698 O O . ALA A 1 92 ? 3.156 -10.742 0.718 1 97.69 92 ALA A O 1
ATOM 699 N N . HIS A 1 93 ? 4.371 -10.391 2.545 1 96.69 93 HIS A N 1
ATOM 700 C CA . HIS A 1 93 ? 3.271 -9.852 3.34 1 96.69 93 HIS A CA 1
ATOM 701 C C . HIS A 1 93 ? 3.459 -8.367 3.602 1 96.69 93 HIS A C 1
ATOM 703 O O . HIS A 1 93 ? 4.406 -7.961 4.277 1 96.69 93 HIS A O 1
ATOM 709 N N . VAL A 1 94 ? 2.518 -7.598 3.041 1 97.25 94 VAL A N 1
ATOM 710 C CA . VAL A 1 94 ? 2.66 -6.148 3.066 1 97.25 94 VAL A CA 1
ATOM 711 C C . VAL A 1 94 ? 1.536 -5.531 3.896 1 97.25 94 VAL A C 1
ATOM 713 O O . VAL A 1 94 ? 0.357 -5.793 3.648 1 97.25 94 VAL A O 1
ATOM 716 N N . TRP A 1 95 ? 1.895 -4.75 4.922 1 96.25 95 TRP A N 1
ATOM 717 C CA . TRP A 1 95 ? 0.888 -4.031 5.695 1 96.25 95 TRP A CA 1
ATOM 718 C C . TRP A 1 95 ? 1.458 -2.732 6.258 1 96.25 95 TRP A C 1
ATOM 720 O O . TRP A 1 95 ? 2.646 -2.656 6.582 1 96.25 95 TRP A O 1
ATOM 730 N N . PRO A 1 96 ? 0.621 -1.768 6.367 1 96.62 96 PRO A N 1
ATOM 731 C CA . PRO A 1 96 ? 1.047 -0.483 6.926 1 96.62 96 PRO A CA 1
ATOM 732 C C . PRO A 1 96 ? 0.821 -0.393 8.438 1 96.62 96 PRO A C 1
ATOM 734 O O . PRO A 1 96 ? -0.012 -1.119 8.984 1 96.62 96 PRO A O 1
ATOM 737 N N . TYR A 1 97 ? 1.571 0.429 9.039 1 95.31 97 TYR A N 1
ATOM 738 C CA . TYR A 1 97 ? 1.285 0.788 10.43 1 95.31 97 TYR A CA 1
ATOM 739 C C . TYR A 1 97 ? 1.818 2.178 10.75 1 95.31 97 TYR A C 1
ATOM 741 O O . TYR A 1 97 ? 2.549 2.771 9.953 1 95.31 97 TYR A O 1
ATOM 749 N N . ARG A 1 98 ? 1.32 2.623 11.852 1 95 98 ARG A N 1
ATOM 750 C CA . ARG A 1 98 ? 1.748 3.916 12.375 1 95 98 ARG A CA 1
ATOM 751 C C . ARG A 1 98 ? 2.625 3.744 13.609 1 95 98 ARG A C 1
ATOM 753 O O . ARG A 1 98 ? 2.344 2.898 14.469 1 95 98 ARG A O 1
ATOM 760 N N . HIS A 1 99 ? 3.732 4.48 13.562 1 93 99 HIS A N 1
ATOM 761 C CA . HIS A 1 99 ? 4.645 4.434 14.695 1 93 99 HIS A CA 1
ATOM 762 C C . HIS A 1 99 ? 5.301 5.789 14.93 1 93 99 HIS A C 1
ATOM 764 O O . HIS A 1 99 ? 5.898 6.363 14.016 1 93 99 HIS A O 1
ATOM 770 N N . ASP A 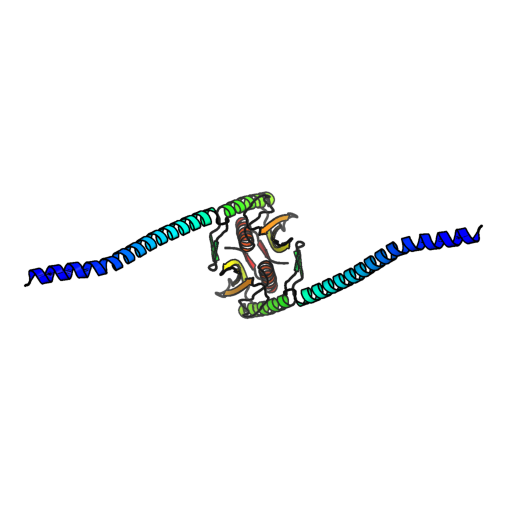1 100 ? 5.293 6.297 16.234 1 86.5 100 ASP A N 1
ATOM 771 C CA . ASP A 1 100 ? 5.926 7.555 16.609 1 86.5 100 ASP A CA 1
ATOM 772 C C . ASP A 1 100 ? 5.676 8.641 15.562 1 86.5 100 ASP A C 1
ATOM 774 O O . ASP A 1 100 ? 6.617 9.281 15.086 1 86.5 100 ASP A O 1
ATOM 778 N N . ASP A 1 101 ? 4.602 8.836 15.023 1 85.81 101 ASP A N 1
ATOM 779 C CA . ASP A 1 101 ? 4.168 9.883 14.102 1 85.81 101 ASP A CA 1
ATOM 780 C C . ASP A 1 101 ? 4.629 9.586 12.68 1 85.81 101 ASP A C 1
ATOM 782 O O . ASP A 1 101 ? 4.613 10.469 11.82 1 85.81 101 ASP A O 1
ATOM 786 N N . SER A 1 102 ? 5.16 8.438 12.477 1 92.75 102 SER A N 1
ATOM 787 C CA . SER A 1 102 ? 5.605 8.031 11.141 1 92.75 102 SER A CA 1
ATOM 788 C C . SER A 1 102 ? 4.715 6.926 10.578 1 92.75 102 SER A C 1
ATOM 790 O O . SER A 1 102 ? 4.113 6.16 11.328 1 92.75 102 SER A O 1
ATOM 792 N N . HIS A 1 103 ? 4.672 7.012 9.32 1 97 103 HIS A N 1
ATOM 793 C CA . HIS A 1 103 ? 4.055 5.902 8.609 1 97 103 HIS A CA 1
ATOM 794 C C . HIS A 1 103 ? 5.094 4.875 8.172 1 97 103 HIS A C 1
ATOM 796 O O . HIS A 1 103 ? 6.16 5.242 7.668 1 97 103 HIS A O 1
ATOM 802 N N . MET A 1 104 ? 4.66 3.627 8.414 1 97.25 104 MET A N 1
ATOM 803 C CA . MET A 1 104 ? 5.559 2.521 8.094 1 97.25 104 MET A CA 1
ATOM 804 C C . MET A 1 104 ? 4.867 1.503 7.188 1 97.25 104 MET A C 1
ATOM 806 O O . MET A 1 104 ? 3.643 1.368 7.223 1 97.25 104 MET A O 1
ATOM 810 N N . LEU A 1 105 ? 5.719 0.89 6.422 1 97.88 105 LEU A N 1
ATOM 811 C CA . LEU A 1 105 ? 5.266 -0.238 5.613 1 97.88 105 LEU A CA 1
ATOM 812 C C . LEU A 1 105 ? 6.094 -1.484 5.906 1 97.88 105 LEU A C 1
ATOM 814 O O . LEU A 1 105 ? 7.309 -1.495 5.684 1 97.88 105 LEU A O 1
ATOM 818 N N . SER A 1 106 ? 5.445 -2.434 6.453 1 97.62 106 SER A N 1
ATOM 819 C CA . SER A 1 106 ? 6.09 -3.736 6.578 1 97.62 106 SER A CA 1
ATOM 820 C C . SER A 1 106 ? 5.969 -4.539 5.289 1 97.62 106 SER A C 1
ATOM 822 O O . SER A 1 106 ? 4.91 -4.555 4.66 1 97.62 106 SER A O 1
ATOM 824 N N . CYS A 1 107 ? 7.047 -5.125 4.844 1 97.56 107 CYS A N 1
ATOM 825 C CA . CYS A 1 107 ? 7.113 -6.023 3.699 1 97.56 107 CYS A CA 1
ATOM 826 C C . CYS A 1 107 ? 7.93 -7.27 4.031 1 97.56 107 CYS A C 1
ATOM 828 O O . CYS A 1 107 ? 9.07 -7.406 3.588 1 97.56 107 CYS A O 1
ATOM 830 N N . ASP A 1 108 ? 7.285 -8.211 4.727 1 97.25 108 ASP A N 1
ATOM 831 C CA . ASP A 1 108 ? 7.977 -9.414 5.168 1 97.25 108 ASP A CA 1
ATOM 832 C C . ASP A 1 108 ? 7.922 -10.508 4.098 1 97.25 108 ASP A C 1
ATOM 834 O O . ASP A 1 108 ? 6.852 -10.82 3.576 1 97.25 108 ASP A O 1
ATOM 838 N N . PHE A 1 109 ? 9.109 -11.039 3.811 1 98.25 109 PHE A N 1
ATOM 839 C CA . PHE A 1 109 ? 9.164 -12.172 2.893 1 98.25 109 PHE A CA 1
ATOM 840 C C . PHE A 1 109 ? 9.242 -13.492 3.658 1 98.25 109 PHE A C 1
ATOM 842 O O . PHE A 1 109 ? 9.953 -13.586 4.66 1 98.25 109 PHE A O 1
ATOM 849 N N . HIS A 1 110 ? 8.453 -14.398 3.178 1 97.69 110 HIS A N 1
ATOM 850 C CA . HIS A 1 110 ? 8.469 -15.734 3.768 1 97.69 110 HIS A CA 1
ATOM 851 C C . HIS A 1 110 ? 8.461 -16.812 2.688 1 97.69 110 HIS A C 1
ATOM 853 O O . HIS A 1 110 ? 8.07 -16.547 1.548 1 97.69 110 HIS A O 1
ATOM 859 N N . SER A 1 111 ? 8.945 -17.969 3.059 1 97.12 111 SER A N 1
ATOM 860 C CA . SER A 1 111 ? 8.891 -19.125 2.184 1 97.12 111 SER A CA 1
ATOM 861 C C . SER A 1 111 ? 7.98 -20.203 2.752 1 97.12 111 SER A C 1
ATOM 863 O O . SER A 1 111 ? 7.98 -20.453 3.961 1 97.12 111 SER A O 1
ATOM 865 N N . LYS A 1 112 ? 7.219 -20.766 1.936 1 90.94 112 LYS A N 1
ATOM 866 C CA . LYS A 1 112 ? 6.387 -21.891 2.35 1 90.94 112 LYS A CA 1
ATOM 867 C C . LYS A 1 112 ? 7.211 -23.172 2.457 1 90.94 112 LYS A C 1
ATOM 869 O O . LYS A 1 112 ? 6.77 -24.141 3.068 1 90.94 112 LYS A O 1
ATOM 874 N N . GLU A 1 113 ? 8.336 -23.172 1.895 1 92.75 113 GLU A N 1
ATOM 875 C CA . GLU A 1 113 ? 9.188 -24.359 1.816 1 92.75 113 GLU A CA 1
ATOM 876 C C . GLU A 1 113 ? 10.055 -24.5 3.062 1 92.75 113 GLU A C 1
ATOM 878 O O . GLU A 1 113 ? 10.648 -25.547 3.299 1 92.75 113 GLU A O 1
ATOM 883 N N . SER A 1 114 ? 10.211 -23.453 3.811 1 93.75 114 SER A N 1
ATOM 884 C CA . SER A 1 114 ? 11.078 -23.438 4.984 1 93.75 114 SER A CA 1
ATOM 885 C C . SER A 1 114 ? 10.578 -22.453 6.031 1 93.75 114 SER A C 1
ATOM 887 O O . SER A 1 114 ? 9.484 -21.891 5.902 1 93.75 114 SER A O 1
ATOM 889 N N . ASP A 1 115 ? 11.344 -22.266 7.133 1 94.69 115 ASP A N 1
ATOM 890 C CA . ASP A 1 115 ? 11.008 -21.297 8.18 1 94.69 115 ASP A CA 1
ATOM 891 C C . ASP A 1 115 ? 11.664 -19.938 7.91 1 94.69 115 ASP A C 1
ATOM 893 O O . ASP A 1 115 ? 11.781 -19.109 8.82 1 94.69 115 ASP A O 1
ATOM 897 N N . LEU A 1 116 ? 11.945 -19.75 6.672 1 97.19 116 LEU A N 1
ATOM 898 C CA . LEU A 1 116 ? 12.648 -18.531 6.301 1 97.19 116 LEU A CA 1
ATOM 899 C C . LEU A 1 116 ? 11.734 -17.312 6.43 1 97.19 116 LEU A C 1
ATOM 901 O O . LEU A 1 116 ? 10.594 -17.344 5.957 1 97.19 116 LEU A O 1
ATOM 905 N N . VAL A 1 117 ? 12.242 -16.344 7.152 1 97.12 117 VAL A N 1
ATOM 906 C CA . VAL A 1 117 ? 11.602 -15.031 7.23 1 97.12 117 VAL A CA 1
ATOM 907 C C . VAL A 1 117 ? 12.633 -13.938 6.977 1 97.12 117 VAL A C 1
ATOM 909 O O . VAL A 1 117 ? 13.695 -13.914 7.602 1 97.12 117 VAL A O 1
ATOM 912 N N . ILE A 1 118 ? 12.359 -13.094 6.035 1 98.19 118 ILE A N 1
ATOM 913 C CA . ILE A 1 118 ? 13.172 -11.922 5.734 1 98.19 118 ILE A CA 1
ATOM 914 C C . ILE A 1 118 ? 12.367 -10.656 5.996 1 98.19 118 ILE A C 1
ATOM 916 O O . ILE A 1 118 ? 11.594 -10.219 5.145 1 98.19 118 ILE A O 1
ATOM 920 N N . PRO A 1 119 ? 12.547 -10.07 7.137 1 97.75 119 PRO A N 1
ATOM 921 C CA . PRO A 1 119 ? 11.789 -8.859 7.449 1 97.75 119 PRO A CA 1
ATOM 922 C C . PRO A 1 119 ? 12.297 -7.629 6.707 1 97.75 119 PRO A C 1
ATOM 924 O O . PRO A 1 119 ? 13.508 -7.48 6.52 1 97.75 119 PRO A O 1
ATOM 927 N N . LEU A 1 120 ? 11.453 -6.836 6.211 1 98.31 120 LEU A N 1
ATOM 928 C CA . LEU A 1 120 ? 11.719 -5.535 5.605 1 98.31 120 LEU A CA 1
ATOM 929 C C . LEU A 1 120 ? 10.719 -4.492 6.098 1 98.31 120 LEU A C 1
ATOM 931 O O . LEU A 1 120 ? 9.508 -4.68 5.969 1 98.31 120 LEU A O 1
ATOM 935 N N . CYS A 1 121 ? 11.227 -3.453 6.691 1 98.06 121 CYS A N 1
ATOM 936 C CA . CYS A 1 121 ? 10.391 -2.377 7.207 1 98.06 121 CYS A CA 1
ATOM 937 C C . CYS A 1 121 ? 10.773 -1.041 6.582 1 98.06 121 CYS A C 1
ATOM 939 O O . CYS A 1 121 ? 11.875 -0.542 6.801 1 98.06 121 CYS A O 1
ATOM 941 N N . ILE A 1 122 ? 9.898 -0.44 5.844 1 98.31 122 ILE A N 1
ATOM 942 C CA . ILE A 1 122 ? 10.172 0.792 5.109 1 98.31 122 ILE A CA 1
ATOM 943 C C . ILE A 1 122 ? 9.555 1.978 5.844 1 98.31 122 ILE A C 1
ATOM 945 O O . ILE A 1 122 ? 8.352 1.979 6.133 1 98.31 122 ILE A O 1
ATOM 949 N N . THR A 1 123 ? 10.328 2.967 6.086 1 97.88 123 THR A N 1
ATOM 950 C CA . THR A 1 123 ? 9.867 4.141 6.82 1 97.88 123 THR A CA 1
ATOM 951 C C . THR A 1 123 ? 9.625 5.312 5.867 1 97.88 123 THR A C 1
ATOM 953 O O . THR A 1 123 ? 10.477 5.629 5.039 1 97.88 123 THR A O 1
ATOM 956 N N . ALA A 1 124 ? 8.484 5.867 5.977 1 97.5 124 ALA A N 1
ATOM 957 C CA . ALA A 1 124 ? 8.242 7.16 5.348 1 97.5 124 ALA A CA 1
ATOM 958 C C . ALA A 1 124 ? 8.82 8.297 6.188 1 97.5 124 ALA A C 1
ATOM 960 O O . ALA A 1 124 ? 8.211 8.727 7.168 1 97.5 124 ALA A O 1
ATOM 961 N N . GLY A 1 125 ? 9.992 8.836 5.738 1 95.12 125 GLY A N 1
ATOM 962 C CA . GLY A 1 125 ? 10.734 9.734 6.605 1 95.12 125 GLY A CA 1
ATOM 963 C C . GLY A 1 125 ? 11.203 10.992 5.898 1 95.12 125 GLY A C 1
ATOM 964 O O . GLY A 1 125 ? 12.172 11.625 6.32 1 95.12 125 GLY A O 1
ATOM 965 N N . GLN A 1 126 ? 10.703 11.312 4.809 1 93.75 126 GLN A N 1
ATOM 966 C CA . GLN A 1 126 ? 10.945 12.539 4.055 1 93.75 126 GLN A CA 1
ATOM 967 C C . GLN A 1 126 ? 12.375 12.578 3.518 1 93.75 126 GLN A C 1
ATOM 969 O O . GLN A 1 126 ? 12.891 13.648 3.18 1 93.75 126 GLN A O 1
ATOM 974 N N . GLU A 1 127 ? 13.031 11.438 3.574 1 94.38 127 GLU A N 1
ATOM 975 C CA . GLU A 1 127 ? 14.352 11.289 2.973 1 94.38 127 GLU A CA 1
ATOM 976 C C . GLU A 1 127 ? 14.586 9.867 2.479 1 94.38 127 GLU A C 1
ATOM 978 O O . GLU A 1 127 ? 13.891 8.938 2.902 1 94.38 127 GLU A O 1
ATOM 983 N N . GLN A 1 128 ? 15.5 9.711 1.57 1 95.5 128 GLN A N 1
ATOM 984 C CA . GLN A 1 128 ? 15.867 8.383 1.093 1 95.5 128 GLN A CA 1
ATOM 985 C C . GLN A 1 128 ? 17.172 7.918 1.723 1 95.5 128 GLN A C 1
ATOM 987 O O . GLN A 1 128 ? 18.188 8.625 1.665 1 95.5 128 GLN A O 1
ATOM 992 N N . CYS A 1 129 ? 17.016 6.793 2.334 1 96.5 129 CYS A N 1
ATOM 993 C CA . CYS A 1 129 ? 18.172 6.152 2.943 1 96.5 129 CYS A CA 1
ATOM 994 C C . CYS A 1 129 ? 18.047 4.637 2.879 1 96.5 129 CYS A C 1
ATOM 996 O O . CYS A 1 129 ? 17.031 4.07 3.27 1 96.5 129 CYS A O 1
ATOM 998 N N . GLY A 1 130 ? 19.062 3.99 2.365 1 96.62 130 GLY A N 1
ATOM 999 C CA . GLY A 1 130 ? 19.031 2.551 2.164 1 96.62 130 GLY A CA 1
ATOM 1000 C C . GLY A 1 130 ? 19.75 1.777 3.254 1 96.62 130 GLY A C 1
ATOM 1001 O O . GLY A 1 130 ? 19.891 0.557 3.162 1 96.62 130 GLY A O 1
ATOM 1002 N N . ASP A 1 131 ? 20.156 2.479 4.309 1 95.75 131 ASP A N 1
ATOM 1003 C CA . ASP A 1 131 ? 20.875 1.854 5.41 1 95.75 131 ASP A CA 1
ATOM 1004 C C . ASP A 1 131 ? 20.141 2.043 6.734 1 95.75 131 ASP A C 1
ATOM 1006 O O . ASP A 1 131 ? 19.75 3.158 7.074 1 95.75 131 ASP A O 1
ATOM 1010 N N . PRO A 1 132 ? 19.938 0.964 7.48 1 97.69 132 PRO A N 1
ATOM 1011 C CA . PRO A 1 132 ? 20.25 -0.44 7.203 1 97.69 132 PRO A CA 1
ATOM 1012 C C . PRO A 1 132 ? 19.375 -1.029 6.094 1 97.69 132 PRO A C 1
ATOM 1014 O O . PRO A 1 132 ? 18.281 -0.53 5.836 1 97.69 132 PRO A O 1
ATOM 1017 N N . ILE A 1 133 ? 19.844 -2.098 5.426 1 97.75 133 ILE A N 1
ATOM 1018 C CA . ILE A 1 133 ? 19.281 -2.641 4.195 1 97.75 133 ILE A CA 1
ATOM 1019 C C . ILE A 1 133 ? 17.844 -3.111 4.445 1 97.75 133 ILE A C 1
ATOM 1021 O O . ILE A 1 133 ? 17 -3.062 3.543 1 97.75 133 ILE A O 1
ATOM 1025 N N . ASP A 1 134 ? 17.578 -3.588 5.629 1 98.06 134 ASP A N 1
ATOM 1026 C CA . ASP A 1 134 ? 16.266 -4.152 5.93 1 98.06 134 ASP A CA 1
ATOM 1027 C C . ASP A 1 134 ? 15.336 -3.102 6.535 1 98.06 134 ASP A C 1
ATOM 1029 O O . ASP A 1 134 ? 14.172 -3.387 6.836 1 98.06 134 ASP A O 1
ATOM 1033 N N . GLU A 1 135 ? 15.797 -1.853 6.727 1 98.12 135 GLU A N 1
ATOM 1034 C CA . GLU A 1 135 ? 14.977 -0.763 7.242 1 98.12 135 GLU A CA 1
ATOM 1035 C C . GLU A 1 135 ? 15.211 0.525 6.457 1 98.12 135 GLU A C 1
ATOM 1037 O O . GLU A 1 135 ? 15.555 1.558 7.039 1 98.12 135 GLU A O 1
ATOM 1042 N N . PRO A 1 136 ? 14.992 0.536 5.23 1 98.19 136 PRO A N 1
ATOM 1043 C CA . PRO A 1 136 ? 15.195 1.761 4.453 1 98.19 136 PRO A CA 1
ATOM 1044 C C . PRO A 1 136 ? 14.203 2.859 4.816 1 98.19 136 PRO A C 1
ATOM 1046 O O . PRO A 1 136 ? 13.148 2.578 5.391 1 98.19 136 PRO A O 1
ATOM 1049 N N . THR A 1 137 ? 14.602 4.059 4.531 1 97.5 137 THR A N 1
ATOM 1050 C CA . THR A 1 137 ? 13.742 5.234 4.656 1 97.5 137 THR A CA 1
ATOM 1051 C C . THR A 1 137 ? 13.492 5.859 3.289 1 97.5 137 THR A C 1
ATOM 1053 O O . THR A 1 137 ? 14.406 5.98 2.471 1 97.5 137 THR A O 1
ATOM 1056 N N . VAL A 1 138 ? 12.281 6.207 3.053 1 97.62 138 VAL A N 1
ATOM 1057 C CA . VAL A 1 138 ? 11.898 6.887 1.817 1 97.62 138 VAL A CA 1
ATOM 1058 C C . VAL A 1 138 ? 11.102 8.141 2.143 1 97.62 138 VAL A C 1
ATOM 1060 O O . VAL A 1 138 ? 10.891 8.469 3.312 1 97.62 138 VAL A O 1
ATOM 1063 N N . TYR A 1 139 ? 10.68 8.805 1.113 1 96.06 139 TYR A N 1
ATOM 1064 C CA . TYR A 1 139 ? 10.117 10.133 1.307 1 96.06 139 TYR A CA 1
ATOM 1065 C C . TYR A 1 139 ? 8.758 10.055 1.997 1 96.06 139 TYR A C 1
ATOM 1067 O O . TYR A 1 139 ? 8.516 10.75 2.986 1 96.06 139 TYR A O 1
ATOM 1075 N N . ASP A 1 140 ? 7.887 9.297 1.469 1 96.31 140 ASP A N 1
ATOM 1076 C CA . ASP A 1 140 ? 6.539 9.148 2.014 1 96.31 140 ASP A CA 1
ATOM 1077 C C . ASP A 1 140 ? 6.004 7.734 1.773 1 96.31 140 ASP A C 1
ATOM 1079 O O . ASP A 1 140 ? 6.711 6.883 1.23 1 96.31 140 ASP A O 1
ATOM 1083 N N . LEU A 1 141 ? 4.832 7.523 2.213 1 97.25 141 LEU A N 1
ATOM 1084 C CA . LEU A 1 141 ? 4.289 6.168 2.143 1 97.25 141 LEU A CA 1
ATOM 1085 C C . LEU A 1 141 ? 4.023 5.766 0.696 1 97.25 141 LEU A C 1
ATOM 1087 O O . LEU A 1 141 ? 4.199 4.602 0.331 1 97.25 141 LEU A O 1
ATOM 1091 N N . PRO A 1 142 ? 3.543 6.66 -0.217 1 96.81 142 PRO A N 1
ATOM 1092 C CA . PRO A 1 142 ? 3.473 6.266 -1.627 1 96.81 142 PRO A CA 1
ATOM 1093 C C . PRO A 1 142 ? 4.801 5.734 -2.158 1 96.81 142 PRO A C 1
ATOM 1095 O O . PRO A 1 142 ? 4.828 4.719 -2.859 1 96.81 142 PRO A O 1
ATOM 1098 N N . GLU A 1 143 ? 5.844 6.359 -1.838 1 96.56 143 GLU A N 1
ATOM 1099 C CA . GLU A 1 143 ? 7.145 5.895 -2.303 1 96.56 143 GLU A CA 1
ATOM 1100 C C . GLU A 1 143 ? 7.527 4.574 -1.643 1 96.56 143 GLU A C 1
ATOM 1102 O O . GLU A 1 143 ? 8.195 3.736 -2.256 1 96.56 143 GLU A O 1
ATOM 1107 N N . ALA A 1 144 ? 7.137 4.398 -0.385 1 97.5 144 ALA A N 1
ATOM 1108 C CA . ALA A 1 144 ? 7.363 3.119 0.279 1 97.5 144 ALA A CA 1
ATOM 1109 C C . ALA A 1 144 ? 6.68 1.981 -0.473 1 97.5 144 ALA A C 1
ATOM 1111 O O . ALA A 1 144 ? 7.285 0.933 -0.708 1 97.5 144 ALA A O 1
ATOM 1112 N N . LEU A 1 145 ? 5.461 2.227 -0.812 1 97.19 145 LEU A N 1
ATOM 1113 C CA . LEU A 1 145 ? 4.715 1.221 -1.561 1 97.19 145 LEU A CA 1
ATOM 1114 C C . LEU A 1 145 ? 5.34 0.99 -2.934 1 97.19 145 LEU A C 1
ATOM 1116 O O . LEU A 1 145 ? 5.375 -0.142 -3.42 1 97.19 145 LEU A O 1
ATOM 1120 N N . HIS A 1 146 ? 5.738 2.049 -3.572 1 96.62 146 HIS A N 1
ATOM 1121 C CA . HIS A 1 146 ? 6.422 1.95 -4.855 1 96.62 146 HIS A CA 1
ATOM 1122 C C . HIS A 1 146 ? 7.684 1.1 -4.746 1 96.62 146 HIS A C 1
ATOM 1124 O O . HIS A 1 146 ? 7.902 0.2 -5.562 1 96.62 146 HIS A O 1
ATOM 1130 N N . LEU A 1 147 ? 8.461 1.359 -3.734 1 97.31 147 LEU A N 1
ATOM 1131 C CA . LEU A 1 147 ? 9.672 0.583 -3.494 1 97.31 147 LEU A CA 1
ATOM 1132 C C . LEU A 1 147 ? 9.336 -0.889 -3.273 1 97.31 147 LEU A C 1
ATOM 1134 O O . LEU A 1 147 ? 9.961 -1.768 -3.875 1 97.31 147 LEU A O 1
ATOM 1138 N N . ALA A 1 148 ? 8.375 -1.151 -2.385 1 97.75 148 ALA A N 1
ATOM 1139 C CA . ALA A 1 148 ? 7.953 -2.527 -2.133 1 97.75 148 ALA A CA 1
ATOM 1140 C C . ALA A 1 148 ? 7.555 -3.227 -3.43 1 97.75 148 ALA A C 1
ATOM 1142 O O . ALA A 1 148 ? 7.926 -4.379 -3.658 1 97.75 148 ALA A O 1
ATOM 1143 N N . GLY A 1 149 ? 6.781 -2.504 -4.27 1 96.69 149 GLY A N 1
ATOM 1144 C CA . GLY A 1 149 ? 6.367 -3.068 -5.543 1 96.69 149 GLY A CA 1
ATOM 1145 C C . GLY A 1 149 ? 7.535 -3.471 -6.426 1 96.69 149 GLY A C 1
ATOM 1146 O O . GLY A 1 149 ? 7.52 -4.547 -7.027 1 96.69 149 GLY A O 1
ATOM 1147 N N . ILE A 1 150 ? 8.5 -2.629 -6.508 1 96.19 150 ILE A N 1
ATOM 1148 C CA . ILE A 1 150 ? 9.688 -2.912 -7.309 1 96.19 150 ILE A CA 1
ATOM 1149 C C . ILE A 1 150 ? 10.359 -4.184 -6.797 1 96.19 150 ILE A C 1
ATOM 1151 O O . ILE A 1 150 ? 10.703 -5.07 -7.586 1 96.19 150 ILE A O 1
ATOM 1155 N N . ILE A 1 151 ? 10.523 -4.289 -5.527 1 97.62 151 ILE A N 1
ATOM 1156 C CA . ILE A 1 151 ? 11.242 -5.406 -4.922 1 97.62 151 ILE A CA 1
ATOM 1157 C C . ILE A 1 151 ? 10.469 -6.703 -5.148 1 97.62 151 ILE A C 1
ATOM 1159 O O . ILE A 1 151 ? 11.031 -7.699 -5.598 1 97.62 151 ILE A O 1
ATOM 1163 N N . ILE A 1 152 ? 9.203 -6.688 -4.828 1 97.81 152 ILE A N 1
ATOM 1164 C CA . ILE A 1 152 ? 8.352 -7.871 -4.914 1 97.81 152 ILE A CA 1
ATOM 1165 C C . ILE A 1 152 ? 8.344 -8.398 -6.348 1 97.81 152 ILE A C 1
ATOM 1167 O O . ILE A 1 152 ? 8.461 -9.602 -6.574 1 97.81 152 ILE A O 1
ATOM 1171 N N . ARG A 1 153 ? 8.242 -7.512 -7.293 1 96.06 153 ARG A N 1
ATOM 1172 C CA . ARG A 1 153 ? 8.25 -7.902 -8.695 1 96.06 153 ARG A CA 1
ATOM 1173 C C . ARG A 1 153 ? 9.602 -8.484 -9.094 1 96.06 153 ARG A C 1
ATOM 1175 O O . ARG A 1 153 ? 9.664 -9.492 -9.797 1 96.06 153 ARG A O 1
ATOM 1182 N N . ALA A 1 154 ? 10.609 -7.852 -8.695 1 95.88 154 ALA A N 1
ATOM 1183 C CA . ALA A 1 154 ? 11.953 -8.266 -9.07 1 95.88 154 ALA A CA 1
ATOM 1184 C C . ALA A 1 154 ? 12.273 -9.656 -8.547 1 95.88 154 ALA A C 1
ATOM 1186 O O . ALA A 1 154 ? 12.938 -10.445 -9.219 1 95.88 154 ALA A O 1
ATOM 1187 N N . VAL A 1 155 ?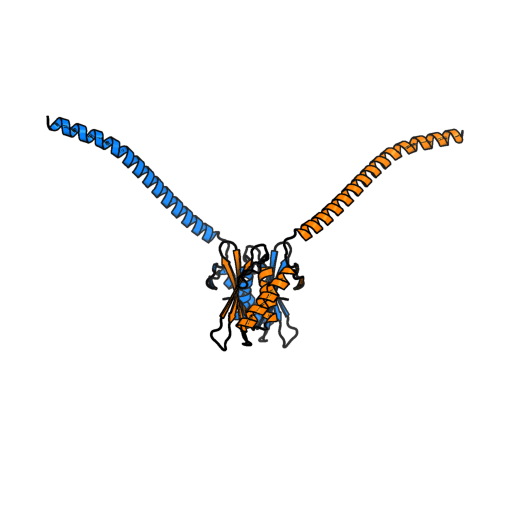 11.805 -9.984 -7.355 1 96.94 155 VAL A N 1
ATOM 1188 C CA . VAL A 1 155 ? 12.133 -11.281 -6.777 1 96.94 155 VAL A CA 1
ATOM 1189 C C . VAL A 1 155 ? 11.023 -12.281 -7.102 1 96.94 155 VAL A C 1
ATOM 1191 O O . VAL A 1 155 ? 11.062 -13.43 -6.652 1 96.94 155 VAL A O 1
ATOM 1194 N N . LYS A 1 156 ? 9.977 -11.781 -7.824 1 96.69 156 LYS A N 1
ATOM 1195 C CA . LYS A 1 156 ? 8.867 -12.602 -8.297 1 96.69 156 LYS A CA 1
ATOM 1196 C C . LYS A 1 156 ? 8.133 -13.266 -7.137 1 96.69 156 LYS A C 1
ATOM 1198 O O . LYS A 1 156 ? 7.836 -14.461 -7.184 1 96.69 156 LYS A O 1
ATOM 1203 N N . ALA A 1 157 ? 7.922 -12.516 -6.09 1 97.44 157 ALA A N 1
ATOM 1204 C CA . ALA A 1 157 ? 7.211 -13.039 -4.926 1 97.44 157 ALA A CA 1
ATOM 1205 C C . ALA A 1 157 ? 5.699 -12.938 -5.113 1 97.44 157 ALA A C 1
ATOM 1207 O O . ALA A 1 157 ? 5.203 -11.969 -5.691 1 97.44 157 ALA A O 1
ATOM 1208 N N . ASP A 1 158 ? 4.941 -13.906 -4.598 1 96.31 158 ASP A N 1
ATOM 1209 C CA . ASP A 1 158 ? 3.516 -13.695 -4.363 1 96.31 158 ASP A CA 1
ATOM 1210 C C . ASP A 1 158 ? 3.285 -12.625 -3.299 1 96.31 158 ASP A C 1
ATOM 1212 O O . ASP A 1 158 ? 4.199 -12.297 -2.539 1 96.31 158 ASP A O 1
ATOM 1216 N N . ILE A 1 159 ? 2.07 -12.125 -3.338 1 97.06 159 ILE A N 1
ATOM 1217 C CA . ILE A 1 159 ? 1.873 -11 -2.428 1 97.06 159 ILE A CA 1
ATOM 1218 C C . ILE A 1 159 ? 0.542 -11.156 -1.696 1 97.06 159 ILE A C 1
ATOM 1220 O O . ILE A 1 159 ? -0.446 -11.609 -2.281 1 97.06 159 ILE A O 1
ATOM 1224 N N . GLU A 1 160 ? 0.603 -10.805 -0.439 1 93.69 160 GLU A N 1
ATOM 1225 C CA . GLU A 1 160 ? -0.565 -10.586 0.407 1 93.69 160 GLU A CA 1
ATOM 1226 C C . GLU A 1 160 ? -0.532 -9.203 1.042 1 93.69 160 GLU A C 1
ATOM 1228 O O . GLU A 1 160 ? 0.517 -8.75 1.51 1 93.69 160 GLU A O 1
ATOM 1233 N N . ILE A 1 161 ? -1.676 -8.547 0.975 1 93.38 161 ILE A N 1
ATOM 1234 C CA . ILE A 1 161 ? -1.714 -7.203 1.547 1 93.38 161 ILE A CA 1
ATOM 1235 C C . ILE A 1 161 ? -2.705 -7.164 2.707 1 93.38 161 ILE A C 1
ATOM 1237 O O . ILE A 1 161 ? -3.74 -7.836 2.67 1 93.38 161 ILE A O 1
ATOM 1241 N N . GLY A 1 162 ? -2.414 -6.387 3.732 1 80.75 162 GLY A N 1
ATOM 1242 C CA . GLY A 1 162 ? -3.297 -6.172 4.867 1 80.75 162 GLY A CA 1
ATOM 1243 C C . GLY A 1 162 ? -3.18 -7.25 5.93 1 80.75 162 GLY A C 1
ATOM 1244 O O . GLY A 1 162 ? -2.391 -8.188 5.785 1 80.75 162 GLY A O 1
ATOM 1245 N N . ARG A 1 163 ? -3.754 -6.938 7.105 1 74.81 163 ARG A N 1
ATOM 1246 C CA . ARG A 1 163 ? -3.896 -7.922 8.172 1 74.81 163 ARG A CA 1
ATOM 1247 C C . ARG A 1 163 ? -5.34 -8 8.656 1 74.81 163 ARG A C 1
ATOM 1249 O O . ARG A 1 163 ? -6.098 -7.039 8.531 1 74.81 163 ARG A O 1
ATOM 1256 N N . MET B 1 1 ? 3.303 20.828 88.062 1 26.38 1 MET B N 1
ATOM 1257 C CA . MET B 1 1 ? 4.336 21.062 87.062 1 26.38 1 MET B CA 1
ATOM 1258 C C . MET B 1 1 ? 4.062 20.25 85.812 1 26.38 1 MET B C 1
ATOM 1260 O O . MET B 1 1 ? 4.453 20.656 84.688 1 26.38 1 MET B O 1
ATOM 1264 N N . LEU B 1 2 ? 3.463 19.016 85.938 1 31.14 2 LEU B N 1
ATOM 1265 C CA . LEU B 1 2 ? 3.234 18.094 84.812 1 31.14 2 LEU B CA 1
ATOM 1266 C C . LEU B 1 2 ? 2.133 18.609 83.875 1 31.14 2 LEU B C 1
ATOM 1268 O O . LEU B 1 2 ? 2.189 18.406 82.688 1 31.14 2 LEU B O 1
ATOM 1272 N N . VAL B 1 3 ? 0.992 19.172 84.375 1 33.34 3 VAL B N 1
ATOM 1273 C CA . VAL B 1 3 ? -0.13 19.609 83.562 1 33.34 3 VAL B CA 1
ATOM 1274 C C . VAL B 1 3 ? 0.293 20.797 82.688 1 33.34 3 VAL B C 1
ATOM 1276 O O . VAL B 1 3 ? -0.143 20.938 81.562 1 33.34 3 VAL B O 1
ATOM 1279 N N . LYS B 1 4 ? 1.036 21.766 83.312 1 37.53 4 LYS B N 1
ATOM 1280 C CA . LYS B 1 4 ? 1.38 22.938 82.5 1 37.53 4 LYS B CA 1
ATOM 1281 C C . LYS B 1 4 ? 2.232 22.547 81.25 1 37.53 4 LYS B C 1
ATOM 1283 O O . LYS B 1 4 ? 2.195 23.219 80.25 1 37.53 4 LYS B O 1
ATOM 1288 N N . VAL B 1 5 ? 3.1 21.484 81.438 1 34.91 5 VAL B N 1
ATOM 1289 C CA . VAL B 1 5 ? 3.951 21.125 80.312 1 34.91 5 VAL B CA 1
ATOM 1290 C C . VAL B 1 5 ? 3.098 20.531 79.188 1 34.91 5 VAL B C 1
ATOM 1292 O O . VAL B 1 5 ? 3.438 20.656 78 1 34.91 5 VAL B O 1
ATOM 1295 N N . ALA B 1 6 ? 1.944 19.844 79.5 1 32.81 6 ALA B N 1
ATOM 1296 C CA . ALA B 1 6 ? 1.131 19.25 78.5 1 32.81 6 ALA B CA 1
ATOM 1297 C C . ALA B 1 6 ? 0.456 20.328 77.625 1 32.81 6 ALA B C 1
ATOM 1299 O O . ALA B 1 6 ? 0.347 20.203 76.438 1 32.81 6 ALA B O 1
ATOM 1300 N N . GLU B 1 7 ? -0.029 21.406 78.25 1 36.41 7 GLU B N 1
ATOM 1301 C CA . GLU B 1 7 ? -0.732 22.406 77.438 1 36.41 7 GLU B CA 1
ATOM 1302 C C . GLU B 1 7 ? 0.218 23.125 76.5 1 36.41 7 GLU B C 1
ATOM 1304 O O . GLU B 1 7 ? -0.171 23.484 75.375 1 36.41 7 GLU B O 1
ATOM 1309 N N . GLU B 1 8 ? 1.459 23.391 76.938 1 38.5 8 GLU B N 1
ATOM 1310 C CA . GLU B 1 8 ? 2.346 24.094 76 1 38.5 8 GLU B CA 1
ATOM 1311 C C . GLU B 1 8 ? 2.691 23.203 74.812 1 38.5 8 GLU B C 1
ATOM 1313 O O . GLU B 1 8 ? 2.994 23.703 73.75 1 38.5 8 GLU B O 1
ATOM 1318 N N . HIS B 1 9 ? 2.811 21.797 75 1 36.03 9 HIS B N 1
ATOM 1319 C CA . HIS B 1 9 ? 3.107 20.984 73.812 1 36.03 9 HIS B CA 1
ATOM 1320 C C . HIS B 1 9 ? 1.946 21 72.875 1 36.03 9 HIS B C 1
ATOM 1322 O O . HIS B 1 9 ? 2.129 20.703 71.688 1 36.03 9 HIS B O 1
ATOM 1328 N N . LEU B 1 10 ? 0.638 21.094 73.312 1 32.53 10 LEU B N 1
ATOM 1329 C CA . LEU B 1 10 ? -0.46 21.141 72.312 1 32.53 10 LEU B CA 1
ATOM 1330 C C . LEU B 1 10 ? -0.42 22.453 71.562 1 32.53 10 LEU B C 1
ATOM 1332 O O . LEU B 1 10 ? -0.692 22.453 70.312 1 32.53 10 LEU B O 1
ATOM 1336 N N . LYS B 1 11 ? -0.147 23.625 72.125 1 39 11 LYS B N 1
ATOM 1337 C CA . LYS B 1 11 ? -0.119 24.844 71.312 1 39 11 LYS B CA 1
ATOM 1338 C C . LYS B 1 11 ? 0.994 24.781 70.25 1 39 11 LYS B C 1
ATOM 1340 O O . LYS B 1 11 ? 0.878 25.375 69.188 1 39 11 LYS B O 1
ATOM 1345 N N . ALA B 1 12 ? 2.207 24.312 70.625 1 36.16 12 ALA B N 1
ATOM 1346 C CA . ALA B 1 12 ? 3.264 24.281 69.625 1 36.16 12 ALA B CA 1
ATOM 1347 C C . ALA B 1 12 ? 2.902 23.344 68.438 1 36.16 12 ALA B C 1
ATOM 1349 O O . ALA B 1 12 ? 3.408 23.484 67.312 1 36.16 12 ALA B O 1
ATOM 1350 N N . SER B 1 13 ? 2.121 22.25 68.688 1 30.28 13 SER B N 1
ATOM 1351 C CA . SER B 1 13 ? 1.727 21.359 67.562 1 30.28 13 SER B CA 1
ATOM 1352 C C . SER B 1 13 ? 0.724 22.016 66.625 1 30.28 13 SER B C 1
ATOM 1354 O O . SER B 1 13 ? 0.383 21.469 65.625 1 30.28 13 SER B O 1
ATOM 1356 N N . GLN B 1 14 ? 0.003 23 67 1 33.66 14 GLN B N 1
ATOM 1357 C CA . GLN B 1 14 ? -0.92 23.641 66.062 1 33.66 14 GLN B CA 1
ATOM 1358 C C . GLN B 1 14 ? -0.167 24.391 65 1 33.66 14 GLN B C 1
ATOM 1360 O O . GLN B 1 14 ? -0.741 24.719 63.938 1 33.66 14 GLN B O 1
ATOM 1365 N N . ALA B 1 15 ? 1.062 24.938 65.312 1 36.91 15 ALA B N 1
ATOM 1366 C CA . ALA B 1 15 ? 1.718 25.609 64.188 1 36.91 15 ALA B CA 1
ATOM 1367 C C . ALA B 1 15 ? 2.047 24.609 63.062 1 36.91 15 ALA B C 1
ATOM 1369 O O . ALA B 1 15 ? 2.139 25 61.906 1 36.91 15 ALA B O 1
ATOM 1370 N N . HIS B 1 16 ? 2.441 23.375 63.438 1 34.94 16 HIS B N 1
ATOM 1371 C CA . HIS B 1 16 ? 2.705 22.422 62.344 1 34.94 16 HIS B CA 1
ATOM 1372 C C . HIS B 1 16 ? 1.418 22.031 61.625 1 34.94 16 HIS B C 1
ATOM 1374 O O . HIS B 1 16 ? 1.458 21.359 60.594 1 34.94 16 HIS B O 1
ATOM 1380 N N . ASN B 1 17 ? 0.227 22.266 62.25 1 37.94 17 ASN B N 1
ATOM 1381 C CA . ASN B 1 17 ? -1.006 21.953 61.531 1 37.94 17 ASN B CA 1
ATOM 1382 C C . ASN B 1 17 ? -1.277 22.969 60.406 1 37.94 17 ASN B C 1
ATOM 1384 O O . ASN B 1 17 ? -2.113 22.734 59.531 1 37.94 17 ASN B O 1
ATOM 1388 N N . GLY B 1 18 ? -0.771 24.203 60.594 1 40.38 18 GLY B N 1
ATOM 1389 C CA . GLY B 1 18 ? -0.995 25.094 59.469 1 40.38 18 GLY B CA 1
ATOM 1390 C C . GLY B 1 18 ? -0.334 24.609 58.188 1 40.38 18 GLY B C 1
ATOM 1391 O O . GLY B 1 18 ? -0.907 24.734 57.094 1 40.38 18 GLY B O 1
ATOM 1392 N N . ASP B 1 19 ? 0.979 24.156 58.406 1 44 19 ASP B N 1
ATOM 1393 C CA . ASP B 1 19 ? 1.646 23.672 57.188 1 44 19 ASP B CA 1
ATOM 1394 C C . ASP B 1 19 ? 0.969 22.406 56.688 1 44 19 ASP B C 1
ATOM 1396 O O . ASP B 1 19 ? 0.945 22.156 55.469 1 44 19 ASP B O 1
ATOM 1400 N N . LEU B 1 20 ? 0.378 21.562 57.656 1 39.62 20 LEU B N 1
ATOM 1401 C CA . LEU B 1 20 ? -0.321 20.391 57.125 1 39.62 20 LEU B CA 1
ATOM 1402 C C . LEU B 1 20 ? -1.63 20.781 56.469 1 39.62 20 LEU B C 1
ATOM 1404 O O . LEU B 1 20 ? -1.995 20.219 55.438 1 39.62 20 LEU B O 1
ATOM 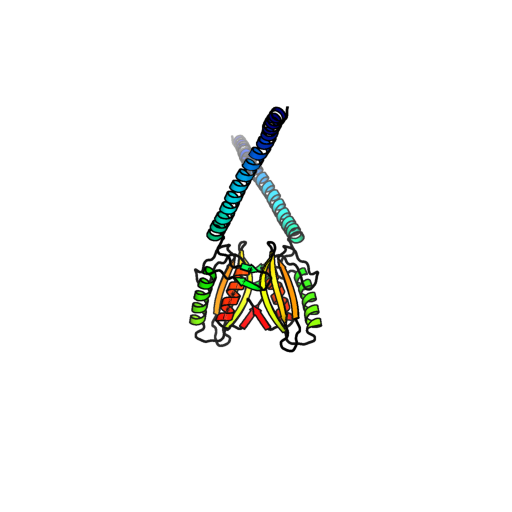1408 N N . ASN B 1 21 ? -2.365 21.734 57 1 41.69 21 ASN B N 1
ATOM 1409 C CA . ASN B 1 21 ? -3.596 22.125 56.312 1 41.69 21 ASN B CA 1
ATOM 1410 C C . ASN B 1 21 ? -3.309 22.734 54.969 1 41.69 21 ASN B C 1
ATOM 1412 O O . ASN B 1 21 ? -4.031 22.484 54 1 41.69 21 ASN B O 1
ATOM 1416 N N . LYS B 1 22 ? -2.254 23.594 54.906 1 46.88 22 LYS B N 1
ATOM 1417 C CA . LYS B 1 22 ? -1.939 24.094 53.562 1 46.88 22 LYS B CA 1
ATOM 1418 C C . LYS B 1 22 ? -1.466 22.953 52.656 1 46.88 22 LYS B C 1
ATOM 1420 O O . LYS B 1 22 ? -1.84 22.906 51.469 1 46.88 22 LYS B O 1
ATOM 1425 N N . ALA B 1 23 ? -0.686 22 53.219 1 42.25 23 ALA B N 1
ATOM 1426 C CA . ALA B 1 23 ? -0.28 20.875 52.406 1 42.25 23 ALA B CA 1
ATOM 1427 C C . ALA B 1 23 ? -1.482 20 52.031 1 42.25 23 ALA B C 1
ATOM 1429 O O . ALA B 1 23 ? -1.594 19.547 50.875 1 42.25 23 ALA B O 1
ATOM 1430 N N . LEU B 1 24 ? -2.383 19.844 52.969 1 42.72 24 LEU B N 1
ATOM 1431 C CA . LEU B 1 24 ? -3.584 19.094 52.594 1 42.72 24 LEU B CA 1
ATOM 1432 C C . LEU B 1 24 ? -4.43 19.875 51.594 1 42.72 24 LEU B C 1
ATOM 1434 O O . LEU B 1 24 ? -4.961 19.297 50.656 1 42.72 24 LEU B O 1
ATOM 1438 N N . SER B 1 25 ? -4.605 21.172 51.812 1 47.84 25 SER B N 1
ATOM 1439 C CA . SER B 1 25 ? -5.34 21.938 50.812 1 47.84 25 SER B CA 1
ATOM 1440 C C . SER B 1 25 ? -4.633 21.906 49.469 1 47.84 25 SER B C 1
ATOM 1442 O O . SER B 1 25 ? -5.281 21.781 48.438 1 47.84 25 SER B O 1
ATOM 1444 N N . ASP B 1 26 ? -3.326 22 49.562 1 45.66 26 ASP B N 1
ATOM 1445 C CA . ASP B 1 26 ? -2.609 21.891 48.312 1 45.66 26 ASP B CA 1
ATOM 1446 C C . ASP B 1 26 ? -2.758 20.5 47.719 1 45.66 26 ASP B C 1
ATOM 1448 O O . ASP B 1 26 ? -2.92 20.359 46.5 1 45.66 26 ASP B O 1
ATOM 1452 N N . VAL B 1 27 ? -2.756 19.484 48.562 1 45.75 27 VAL B N 1
ATOM 1453 C CA . VAL B 1 27 ? -2.977 18.141 48.062 1 45.75 27 VAL B CA 1
ATOM 1454 C C . VAL B 1 27 ? -4.414 18 47.562 1 45.75 27 VAL B C 1
ATOM 1456 O O . VAL B 1 27 ? -4.66 17.422 46.5 1 45.75 27 VAL B O 1
ATOM 1459 N N . LEU B 1 28 ? -5.383 18.5 48.312 1 47.62 28 LEU B N 1
ATOM 1460 C CA . LEU B 1 28 ? -6.762 18.453 47.844 1 47.62 28 LEU B CA 1
ATOM 1461 C C . LEU B 1 28 ? -6.926 19.266 46.562 1 47.62 28 LEU B C 1
ATOM 1463 O O . LEU B 1 28 ? -7.641 18.844 45.625 1 47.62 28 LEU B O 1
ATOM 1467 N N . ASN B 1 29 ? -6.305 20.391 46.594 1 49.31 29 ASN B N 1
ATOM 1468 C CA . ASN B 1 29 ? -6.332 21.125 45.344 1 49.31 29 ASN B CA 1
ATOM 1469 C C . ASN B 1 29 ? -5.613 20.375 44.219 1 49.31 29 ASN B C 1
ATOM 1471 O O . ASN B 1 29 ? -6.074 20.344 43.094 1 49.31 29 ASN B O 1
ATOM 1475 N N . PHE B 1 30 ? -4.512 19.719 44.656 1 47.16 30 PHE B N 1
ATOM 1476 C CA . PHE B 1 30 ? -3.861 18.906 43.656 1 47.16 30 PHE B CA 1
ATOM 1477 C C . PHE B 1 30 ? -4.723 17.703 43.281 1 47.16 30 PHE B C 1
ATOM 1479 O O . PHE B 1 30 ? -4.793 17.312 42.125 1 47.16 30 PHE B O 1
ATOM 1486 N N . GLU B 1 31 ? -5.379 17.109 44.281 1 48.84 31 GLU B N 1
ATOM 1487 C CA . GLU B 1 31 ? -6.25 15.984 43.969 1 48.84 31 GLU B CA 1
ATOM 1488 C C . GLU B 1 31 ? -7.445 16.438 43.125 1 48.84 31 GLU B C 1
ATOM 1490 O O . GLU B 1 31 ? -7.852 15.758 42.188 1 48.84 31 GLU B O 1
ATOM 1495 N N . ALA B 1 32 ? -8.039 17.531 43.5 1 49.75 32 ALA B N 1
ATOM 1496 C CA . ALA B 1 32 ? -9.125 18.062 42.688 1 49.75 32 ALA B CA 1
ATOM 1497 C C . ALA B 1 32 ? -8.625 18.438 41.281 1 49.75 32 ALA B C 1
ATOM 1499 O O . ALA B 1 32 ? -9.297 18.172 40.281 1 49.75 32 ALA B O 1
ATOM 1500 N N . ILE B 1 33 ? -7.438 19.047 41.219 1 50.59 33 ILE B N 1
ATOM 1501 C CA . ILE B 1 33 ? -6.871 19.328 39.906 1 50.59 33 ILE B CA 1
ATOM 1502 C C . ILE B 1 33 ? -6.539 18.031 39.188 1 50.59 33 ILE B C 1
ATOM 1504 O O . ILE B 1 33 ? -6.793 17.906 38 1 50.59 33 ILE B O 1
ATOM 1508 N N . ALA B 1 34 ? -6.012 17.031 39.938 1 46.62 34 ALA B N 1
ATOM 1509 C CA . ALA B 1 34 ? -5.762 15.734 39.312 1 46.62 34 ALA B CA 1
ATOM 1510 C C . ALA B 1 34 ? -7.059 15.086 38.844 1 46.62 34 ALA B C 1
ATOM 1512 O O . ALA B 1 34 ? -7.125 14.531 37.75 1 46.62 34 ALA B O 1
ATOM 1513 N N . GLU B 1 35 ? -8.047 15.086 39.656 1 50 35 GLU B N 1
ATOM 1514 C CA . GLU B 1 35 ? -9.336 14.547 39.219 1 50 35 GLU B CA 1
ATOM 1515 C C . GLU B 1 35 ? -9.906 15.352 38.062 1 50 35 GLU B C 1
ATOM 1517 O O . GLU B 1 35 ? -10.469 14.773 37.125 1 50 35 GLU B O 1
ATOM 1522 N N . MET B 1 36 ? -9.836 16.703 38.125 1 50.66 36 MET B N 1
ATOM 1523 C CA . MET B 1 36 ? -10.281 17.516 37 1 50.66 36 MET B CA 1
ATOM 1524 C C . MET B 1 36 ? -9.445 17.234 35.75 1 50.66 36 MET B C 1
ATOM 1526 O O . MET B 1 36 ? -9.977 17.141 34.656 1 50.66 36 MET B O 1
ATOM 1530 N N . LEU B 1 37 ? -8.148 17.062 35.969 1 48.97 37 LEU B N 1
ATOM 1531 C CA . LEU B 1 37 ? -7.312 16.688 34.812 1 48.97 37 LEU B CA 1
ATOM 1532 C C . LEU B 1 37 ? -7.648 15.281 34.344 1 48.97 37 LEU B C 1
ATOM 1534 O O . LEU B 1 37 ? -7.691 15.031 33.125 1 48.97 37 LEU B O 1
ATOM 1538 N N . ASP B 1 38 ? -7.875 14.359 35.188 1 48.69 38 ASP B N 1
ATOM 1539 C CA . ASP B 1 38 ? -8.344 13.031 34.812 1 48.69 38 ASP B CA 1
ATOM 1540 C C . ASP B 1 38 ? -9.703 13.117 34.094 1 48.69 38 ASP B C 1
ATOM 1542 O O . ASP B 1 38 ? -9.914 12.461 33.062 1 48.69 38 ASP B O 1
ATOM 1546 N N . GLN B 1 39 ? -10.562 13.836 34.75 1 51.16 39 GLN B N 1
ATOM 1547 C CA . GLN B 1 39 ? -11.844 14.008 34.094 1 51.16 39 GLN B CA 1
ATOM 1548 C C . GLN B 1 39 ? -11.68 14.727 32.75 1 51.16 39 GLN B C 1
ATOM 1550 O O . GLN B 1 39 ? -12.32 14.367 31.766 1 51.16 39 GLN B O 1
ATOM 1555 N N . TYR B 1 40 ? -10.906 15.766 32.719 1 46.88 40 TYR B N 1
ATOM 1556 C CA . TYR B 1 40 ? -10.617 16.422 31.438 1 46.88 40 TYR B CA 1
ATOM 1557 C C . TYR B 1 40 ? -9.953 15.453 30.469 1 46.88 40 TYR B C 1
ATOM 1559 O O . TYR B 1 40 ? -10.266 15.453 29.281 1 46.88 40 TYR B O 1
ATOM 1567 N N . GLN B 1 41 ? -8.938 14.719 30.922 1 49.75 41 GLN B N 1
ATOM 1568 C CA . GLN B 1 41 ? -8.352 13.711 30.047 1 49.75 41 GLN B CA 1
ATOM 1569 C C . GLN B 1 41 ? -9.398 12.68 29.625 1 49.75 41 GLN B C 1
ATOM 1571 O O . GLN B 1 41 ? -9.445 12.273 28.469 1 49.75 41 GLN B O 1
ATOM 1576 N N . LEU B 1 42 ? -10.188 12.18 30.547 1 51.97 42 LEU B N 1
ATOM 1577 C CA . LEU B 1 42 ? -11.281 11.281 30.203 1 51.97 42 LEU B CA 1
ATOM 1578 C C . LEU B 1 42 ? -12.266 11.961 29.25 1 51.97 42 LEU B C 1
ATOM 1580 O O . LEU B 1 42 ? -12.719 11.359 28.281 1 51.97 42 LEU B O 1
ATOM 1584 N N . GLU B 1 43 ? -12.68 13.141 29.594 1 52.78 43 GLU B N 1
ATOM 1585 C CA . GLU B 1 43 ? -13.547 13.883 28.688 1 52.78 43 GLU B CA 1
ATOM 1586 C C . GLU B 1 43 ? -12.82 14.234 27.391 1 52.78 43 GLU B C 1
ATOM 1588 O O . GLU B 1 43 ? -13.422 14.227 26.312 1 52.78 43 GLU B O 1
ATOM 1593 N N . SER B 1 44 ? -11.578 14.664 27.531 1 47.72 44 SER B N 1
ATOM 1594 C CA . SER B 1 44 ? -10.781 14.859 26.328 1 47.72 44 SER B CA 1
ATOM 1595 C C . SER B 1 44 ? -10.594 13.547 25.578 1 47.72 44 SER B C 1
ATOM 1597 O O . SER B 1 44 ? -10.711 13.508 24.344 1 47.72 44 SER B O 1
ATOM 1599 N N . ASP B 1 45 ? -10.227 12.555 26.297 1 50.22 45 ASP B N 1
ATOM 1600 C CA . ASP B 1 45 ? -10.164 11.242 25.656 1 50.22 45 ASP B CA 1
ATOM 1601 C C . ASP B 1 45 ? -11.523 10.844 25.094 1 50.22 45 ASP B C 1
ATOM 1603 O O . ASP B 1 45 ? -11.609 10.25 24.016 1 50.22 45 ASP B O 1
ATOM 1607 N N . ALA B 1 46 ? -12.562 11.008 25.953 1 47.06 46 ALA B N 1
ATOM 1608 C CA . ALA B 1 46 ? -13.922 10.781 25.469 1 47.06 46 ALA B CA 1
ATOM 1609 C C . ALA B 1 46 ? -14.266 11.734 24.312 1 47.06 46 ALA B C 1
ATOM 1611 O O . ALA B 1 46 ? -14.859 11.328 23.328 1 47.06 46 ALA B O 1
ATOM 1612 N N . ARG B 1 47 ? -14.094 13.023 24.531 1 46.38 47 ARG B N 1
ATOM 1613 C CA . ARG B 1 47 ? -14.258 13.961 23.438 1 46.38 47 ARG B CA 1
ATOM 1614 C C . ARG B 1 47 ? -13.281 13.641 22.297 1 46.38 47 ARG B C 1
ATOM 1616 O O . ARG B 1 47 ? -13.641 13.719 21.125 1 46.38 47 ARG B O 1
ATOM 1623 N N . ASP B 1 48 ? -12 13.5 22.641 1 49.12 48 ASP B N 1
ATOM 1624 C CA . ASP B 1 48 ? -11.062 13.031 21.625 1 49.12 48 ASP B CA 1
ATOM 1625 C C . ASP B 1 48 ? -11.523 11.711 21.016 1 49.12 48 ASP B C 1
ATOM 1627 O O . ASP B 1 48 ? -11.391 11.492 19.812 1 49.12 48 ASP B O 1
ATOM 1631 N N . ALA B 1 49 ? -11.914 10.828 21.891 1 48.09 49 ALA B N 1
ATOM 1632 C CA . ALA B 1 49 ? -12.547 9.609 21.406 1 48.09 49 ALA B CA 1
ATOM 1633 C C . ALA B 1 49 ? -13.805 9.93 20.594 1 48.09 49 ALA B C 1
ATOM 1635 O O . ALA B 1 49 ? -14.07 9.297 19.578 1 48.09 49 ALA B O 1
ATOM 1636 N N . LEU B 1 50 ? -14.633 10.695 21.203 1 50.72 50 LEU B N 1
ATOM 1637 C CA . LEU B 1 50 ? -15.789 11.164 20.453 1 50.72 50 LEU B CA 1
ATOM 1638 C C . LEU B 1 50 ? -15.352 11.977 19.25 1 50.72 50 LEU B C 1
ATOM 1640 O O . LEU B 1 50 ? -16.016 11.953 18.203 1 50.72 50 LEU B O 1
ATOM 1644 N N . GLU B 1 51 ? -14.398 12.875 19.438 1 50.78 51 GLU B N 1
ATOM 1645 C CA . GLU B 1 51 ? -13.93 13.773 18.375 1 50.78 51 GLU B CA 1
ATOM 1646 C C . GLU B 1 51 ? -12.773 13.156 17.594 1 50.78 51 GLU B C 1
ATOM 1648 O O . GLU B 1 51 ? -12.289 13.742 16.625 1 50.78 51 GLU B O 1
ATOM 1653 N N . SER B 1 52 ? -12.141 12.242 18.266 1 55.47 52 SER B N 1
ATOM 1654 C CA . SER B 1 52 ? -10.992 11.719 17.516 1 55.47 52 SER B CA 1
ATOM 1655 C C . SER B 1 52 ? -11.406 11.203 16.141 1 55.47 52 SER B C 1
ATOM 1657 O O . SER B 1 52 ? -12.453 10.562 16 1 55.47 52 SER B O 1
ATOM 1659 N N . PRO B 1 53 ? -10.859 11.844 15.219 1 61.81 53 PRO B N 1
ATOM 1660 C CA . PRO B 1 53 ? -11.227 11.414 13.867 1 61.81 53 PRO B CA 1
ATOM 1661 C C . PRO B 1 53 ? -11.305 9.898 13.734 1 61.81 53 PRO B C 1
ATOM 1663 O O . PRO B 1 53 ? -10.57 9.172 14.406 1 61.81 53 PRO B O 1
ATOM 1666 N N . LYS B 1 54 ? -12.453 9.422 13.312 1 80.38 54 LYS B N 1
ATOM 1667 C CA . LYS B 1 54 ? -12.641 8.023 12.93 1 80.38 54 LYS B CA 1
ATOM 1668 C C . LYS B 1 54 ? -11.43 7.5 12.164 1 80.38 54 LYS B C 1
ATOM 1670 O O . LYS B 1 54 ? -11.211 7.883 11.008 1 80.38 54 LYS B O 1
ATOM 1675 N N . LYS B 1 55 ? -10.562 6.906 12.953 1 89.31 55 LYS B N 1
ATOM 1676 C CA . LYS B 1 55 ? -9.344 6.371 12.359 1 89.31 55 LYS B CA 1
ATOM 1677 C C . LYS B 1 55 ? -9.016 4.992 12.922 1 89.31 55 LYS B C 1
ATOM 1679 O O . LYS B 1 55 ? -9.055 4.789 14.141 1 89.31 55 LYS B O 1
ATOM 1684 N N . SER B 1 56 ? -8.758 4.035 12.039 1 92.81 56 SER B N 1
ATOM 1685 C CA . SER B 1 56 ? -8.359 2.693 12.453 1 92.81 56 SER B CA 1
ATOM 1686 C C . SER B 1 56 ? -7.008 2.707 13.156 1 92.81 56 SER B C 1
ATOM 1688 O O . SER B 1 56 ? -6.125 3.492 12.797 1 92.81 56 SER B O 1
ATOM 1690 N N . GLN B 1 57 ? -6.918 1.841 14.18 1 91.44 57 GLN B N 1
ATOM 1691 C CA . GLN B 1 57 ? -5.641 1.675 14.867 1 91.44 57 GLN B CA 1
ATOM 1692 C C . GLN B 1 57 ? -4.785 0.611 14.188 1 91.44 57 GLN B C 1
ATOM 1694 O O . GLN B 1 57 ? -5.082 -0.583 14.281 1 91.44 57 GLN B O 1
ATOM 1699 N N . LEU B 1 58 ? -3.799 1.065 13.477 1 94.19 58 LEU B N 1
ATOM 1700 C CA . LEU B 1 58 ? -2.832 0.224 12.781 1 94.19 58 LEU B CA 1
ATOM 1701 C C . LEU B 1 58 ? -1.473 0.271 13.469 1 94.19 58 LEU B C 1
ATOM 1703 O O . LEU B 1 58 ? -0.643 1.128 13.156 1 94.19 58 LEU B O 1
ATOM 1707 N N . VAL B 1 59 ? -1.204 -0.713 14.352 1 90.25 59 VAL B N 1
ATOM 1708 C CA . VAL B 1 59 ? -0.051 -0.655 15.242 1 90.25 59 VAL B CA 1
ATOM 1709 C C . VAL B 1 59 ? 1.065 -1.547 14.703 1 90.25 59 VAL B C 1
ATOM 1711 O O . VAL B 1 59 ? 0.835 -2.373 13.82 1 90.25 59 VAL B O 1
ATOM 1714 N N . PRO B 1 60 ? 2.246 -1.483 15.211 1 88.5 60 PRO B N 1
ATOM 1715 C CA . PRO B 1 60 ? 3.428 -2.164 14.68 1 88.5 60 PRO B CA 1
ATOM 1716 C C . PRO B 1 60 ? 3.303 -3.684 14.719 1 88.5 60 PRO B C 1
ATOM 1718 O O . PRO B 1 60 ? 3.893 -4.379 13.891 1 88.5 60 PRO B O 1
ATOM 1721 N N . SER B 1 61 ? 2.617 -4.207 15.609 1 82.44 61 SER B N 1
ATOM 1722 C CA . SER B 1 61 ? 2.52 -5.656 15.766 1 82.44 61 SER B CA 1
ATOM 1723 C C . SER B 1 61 ? 1.764 -6.289 14.609 1 82.44 61 SER B C 1
ATOM 1725 O O . SER B 1 61 ? 1.804 -7.508 14.422 1 82.44 61 SER B O 1
ATOM 1727 N N . GLY B 1 62 ? 1.109 -5.508 13.805 1 82.62 62 GLY B N 1
ATOM 1728 C CA . GLY B 1 62 ? 0.303 -6.039 12.719 1 82.62 62 GLY B CA 1
ATOM 1729 C C . GLY B 1 62 ? -1.147 -6.262 13.102 1 82.62 62 GLY B C 1
ATOM 1730 O O . GLY B 1 62 ? -2 -6.473 12.242 1 82.62 62 GLY B O 1
ATOM 1731 N N . PHE B 1 63 ? -1.332 -6.211 14.352 1 82.31 63 PHE B N 1
ATOM 1732 C CA . PHE B 1 63 ? -2.727 -6.246 14.773 1 82.31 63 PHE B CA 1
ATOM 1733 C C . PHE B 1 63 ? -3.451 -4.969 14.367 1 82.31 63 PHE B C 1
ATOM 1735 O O . PHE B 1 63 ? -2.875 -3.881 14.414 1 82.31 63 PHE B O 1
ATOM 1742 N N . THR B 1 64 ? -4.648 -5.258 13.914 1 81.88 64 THR B N 1
ATOM 1743 C CA . THR B 1 64 ? -5.41 -4.102 13.453 1 81.88 64 THR B CA 1
ATOM 1744 C C . THR B 1 64 ? -6.711 -3.967 14.242 1 81.88 64 THR B C 1
ATOM 1746 O O . THR B 1 64 ? -7.379 -4.965 14.523 1 81.88 64 THR B O 1
ATOM 1749 N N . PHE B 1 65 ? -6.938 -2.758 14.656 1 86.62 65 PHE B N 1
ATOM 1750 C CA . PHE B 1 65 ? -8.25 -2.379 15.156 1 86.62 65 PHE B CA 1
ATOM 1751 C C . PHE B 1 65 ? -8.969 -1.467 14.164 1 86.62 65 PHE B C 1
ATOM 1753 O O . PHE B 1 65 ? -8.727 -0.258 14.148 1 86.62 65 PHE B O 1
ATOM 1760 N N . THR B 1 66 ? -9.781 -2.098 13.469 1 89.38 66 THR B N 1
ATOM 1761 C CA . THR B 1 66 ? -10.461 -1.405 12.375 1 89.38 66 THR B CA 1
ATOM 1762 C C . THR B 1 66 ? -11.656 -0.619 12.898 1 89.38 66 THR B C 1
ATOM 1764 O O . THR B 1 66 ? -12.5 -1.163 13.617 1 89.38 66 THR B O 1
ATOM 1767 N N . ASP B 1 67 ? -11.648 0.608 12.516 1 91.12 67 ASP B N 1
ATOM 1768 C CA . ASP B 1 67 ? -12.789 1.458 12.844 1 91.12 67 ASP B CA 1
ATOM 1769 C C . ASP B 1 67 ? -14.078 0.893 12.266 1 91.12 67 ASP B C 1
ATOM 1771 O O . ASP B 1 67 ? -14.102 0.415 11.133 1 91.12 67 ASP B O 1
ATOM 1775 N N . THR B 1 68 ? -15.133 1.027 12.992 1 88.75 68 THR B N 1
ATOM 1776 C CA . THR B 1 68 ? -16.406 0.466 12.586 1 88.75 68 THR B CA 1
ATOM 1777 C C . THR B 1 68 ? -16.922 1.136 11.312 1 88.75 68 THR B C 1
ATOM 1779 O O . THR B 1 68 ? -17.531 0.483 10.461 1 88.75 68 THR B O 1
ATOM 1782 N N . GLY B 1 69 ? -16.75 2.387 11.234 1 90.5 69 GLY B N 1
ATOM 1783 C CA . GLY B 1 69 ? -17.125 3.074 10.008 1 90.5 69 GLY B CA 1
ATOM 1784 C C . GLY B 1 69 ? -16.422 2.537 8.781 1 90.5 69 GLY B C 1
ATOM 1785 O O . GLY B 1 69 ? -17.047 2.33 7.734 1 90.5 69 GLY B O 1
ATOM 1786 N N . LEU B 1 70 ? -15.18 2.283 8.938 1 94.19 70 LEU B N 1
ATOM 1787 C CA . LEU B 1 70 ? -14.391 1.744 7.832 1 94.19 70 LEU B CA 1
ATOM 1788 C C . LEU B 1 70 ? -14.883 0.35 7.449 1 94.19 70 LEU B C 1
ATOM 1790 O O . LEU B 1 70 ? -14.922 0.006 6.266 1 94.19 70 LEU B O 1
ATOM 1794 N N . HIS B 1 71 ? -15.211 -0.433 8.422 1 94.12 71 HIS B N 1
ATOM 1795 C CA . HIS B 1 71 ? -15.766 -1.751 8.133 1 94.12 71 HIS B CA 1
ATOM 1796 C C . HIS B 1 71 ? -17.031 -1.645 7.293 1 94.12 71 HIS B C 1
ATOM 1798 O O . HIS B 1 71 ? -17.25 -2.441 6.375 1 94.12 71 HIS B O 1
ATOM 1804 N N . GLY B 1 72 ? -17.812 -0.726 7.652 1 94 72 GLY B N 1
ATOM 1805 C CA . GLY B 1 72 ? -19.016 -0.502 6.867 1 94 72 GLY B CA 1
ATOM 1806 C C . GLY B 1 72 ? -18.734 -0.118 5.43 1 94 72 GLY B C 1
ATOM 1807 O O . GLY B 1 72 ? -19.359 -0.637 4.504 1 94 72 GLY B O 1
ATOM 1808 N N . ILE B 1 73 ? -17.844 0.778 5.273 1 96.25 73 ILE B N 1
ATOM 1809 C CA . ILE B 1 73 ? -17.422 1.197 3.939 1 96.25 73 ILE B CA 1
ATOM 1810 C C . ILE B 1 73 ? -16.906 -0.008 3.158 1 96.25 73 ILE B C 1
ATOM 1812 O O . ILE B 1 73 ? -17.297 -0.23 2.012 1 96.25 73 ILE B O 1
ATOM 1816 N N . ALA B 1 74 ? -16.078 -0.795 3.771 1 97 74 ALA B N 1
ATOM 1817 C CA . ALA B 1 74 ? -15.516 -1.987 3.135 1 97 74 ALA B CA 1
ATOM 1818 C C . ALA B 1 74 ? -16.625 -2.938 2.693 1 97 74 ALA B C 1
ATOM 1820 O O . ALA B 1 74 ? -16.594 -3.455 1.574 1 97 74 ALA B O 1
ATOM 1821 N N . GLY B 1 75 ? -17.531 -3.141 3.605 1 96.94 75 GLY B N 1
ATOM 1822 C CA . GLY B 1 75 ? -18.625 -4.039 3.281 1 96.94 75 GLY B CA 1
ATOM 1823 C C . GLY B 1 75 ? -19.391 -3.619 2.041 1 96.94 75 GLY B C 1
ATOM 1824 O O . GLY B 1 75 ? -19.719 -4.453 1.196 1 96.94 75 GLY B O 1
ATOM 1825 N N . LYS B 1 76 ? -19.688 -2.381 1.932 1 97.62 76 LYS B N 1
ATOM 1826 C CA . LYS B 1 76 ? -20.406 -1.86 0.774 1 97.62 76 LYS B CA 1
ATOM 1827 C C . LYS B 1 76 ? -19.594 -2.035 -0.505 1 97.62 76 LYS B C 1
ATOM 1829 O O . LYS B 1 76 ? -20.141 -2.412 -1.546 1 97.62 76 LYS B O 1
ATOM 1834 N N . ILE B 1 77 ? -18.344 -1.77 -0.448 1 98.38 77 ILE B N 1
ATOM 1835 C CA . ILE B 1 77 ? -17.5 -1.877 -1.627 1 98.38 77 ILE B CA 1
ATOM 1836 C C . ILE B 1 77 ? -17.375 -3.34 -2.047 1 98.38 77 ILE B C 1
ATOM 1838 O O . ILE B 1 77 ? -17.406 -3.656 -3.238 1 98.38 77 ILE B O 1
ATOM 1842 N N . VAL B 1 78 ? -17.219 -4.223 -1.058 1 98.19 78 VAL B N 1
ATOM 1843 C CA . VAL B 1 78 ? -17.141 -5.652 -1.341 1 98.19 78 VAL B CA 1
ATOM 1844 C C . VAL B 1 78 ? -18.406 -6.098 -2.092 1 98.19 78 VAL B C 1
ATOM 1846 O O . VAL B 1 78 ? -18.312 -6.797 -3.105 1 98.19 78 VAL B O 1
ATOM 1849 N N . ALA B 1 79 ? -19.516 -5.652 -1.609 1 97.75 79 ALA B N 1
ATOM 1850 C CA . ALA B 1 79 ? -20.766 -6 -2.268 1 97.75 79 ALA B CA 1
ATOM 1851 C C . ALA B 1 79 ? -20.797 -5.469 -3.699 1 97.75 79 ALA B C 1
ATOM 1853 O O . ALA B 1 79 ? -21.203 -6.184 -4.621 1 97.75 79 ALA B O 1
ATOM 1854 N N . TYR B 1 80 ? -20.391 -4.328 -3.879 1 98.62 80 TYR B N 1
ATOM 1855 C CA . TYR B 1 80 ? -20.344 -3.684 -5.188 1 98.62 80 TYR B CA 1
ATOM 1856 C C . TYR B 1 80 ? -19.438 -4.449 -6.141 1 98.62 80 TYR B C 1
ATOM 1858 O O . TYR B 1 80 ? -19.828 -4.762 -7.266 1 98.62 80 TYR B O 1
ATOM 1866 N N . VAL B 1 81 ? -18.234 -4.75 -5.73 1 98.5 81 VAL B N 1
ATOM 1867 C CA . VAL B 1 81 ? -17.266 -5.453 -6.555 1 98.5 81 VAL B CA 1
ATOM 1868 C C . VAL B 1 81 ? -17.797 -6.832 -6.93 1 98.5 81 VAL B C 1
ATOM 1870 O O . VAL B 1 81 ? -17.688 -7.258 -8.086 1 98.5 81 VAL B O 1
ATOM 1873 N N . ARG B 1 82 ? -18.391 -7.508 -5.973 1 98.12 82 ARG B N 1
ATOM 1874 C CA . ARG B 1 82 ? -18.938 -8.836 -6.242 1 98.12 82 ARG B CA 1
ATOM 1875 C C . ARG B 1 82 ? -20.062 -8.766 -7.266 1 98.12 82 ARG B C 1
ATOM 1877 O O . ARG B 1 82 ? -20.172 -9.625 -8.141 1 98.12 82 ARG B O 1
ATOM 1884 N N . GLU B 1 83 ? -20.891 -7.773 -7.078 1 97.75 83 GLU B N 1
ATOM 1885 C CA . GLU B 1 83 ? -21.984 -7.586 -8.023 1 97.75 83 GLU B CA 1
ATOM 1886 C C . GLU B 1 83 ? -21.469 -7.383 -9.438 1 97.75 83 GLU B C 1
ATOM 1888 O O . GLU B 1 83 ? -22.016 -7.934 -10.398 1 97.75 83 GLU B O 1
ATOM 1893 N N . GLN B 1 84 ? -20.406 -6.652 -9.586 1 97.69 84 GLN B N 1
ATOM 1894 C CA . GLN B 1 84 ? -19.828 -6.379 -10.898 1 97.69 84 GLN B CA 1
ATOM 1895 C C . GLN B 1 84 ? -19.094 -7.605 -11.445 1 97.69 84 GLN B C 1
ATOM 1897 O O . GLN B 1 84 ? -19.125 -7.863 -12.648 1 97.69 84 GLN B O 1
ATOM 1902 N N . ALA B 1 85 ? -18.391 -8.289 -10.547 1 97.38 85 ALA B N 1
ATOM 1903 C CA . ALA B 1 85 ? -17.531 -9.406 -10.945 1 97.38 85 ALA B CA 1
ATOM 1904 C C . ALA B 1 85 ? -18.375 -10.578 -11.453 1 97.38 85 ALA B C 1
ATOM 1906 O O . ALA B 1 85 ? -17.906 -11.367 -12.273 1 97.38 85 ALA B O 1
ATOM 1907 N N . LYS B 1 86 ? -19.625 -10.758 -10.898 1 96 86 LYS B N 1
ATOM 1908 C CA . LYS B 1 86 ? -20.531 -11.836 -11.289 1 96 86 LYS B CA 1
ATOM 1909 C C . LYS B 1 86 ? -19.828 -13.188 -11.258 1 96 86 LYS B C 1
ATOM 1911 O O . LYS B 1 86 ? -19.906 -13.953 -12.227 1 96 86 LYS B O 1
ATOM 1916 N N . GLY B 1 87 ? -19.047 -13.398 -10.234 1 95.88 87 GLY B N 1
ATOM 1917 C CA . GLY B 1 87 ? -18.469 -14.703 -9.992 1 95.88 87 GLY B CA 1
ATOM 1918 C C . GLY B 1 87 ? -17.109 -14.891 -10.664 1 95.88 87 GLY B C 1
ATOM 1919 O O . GLY B 1 87 ? -16.453 -15.906 -10.461 1 95.88 87 GLY B O 1
ATOM 1920 N N . GLN B 1 88 ? -16.641 -13.945 -11.469 1 97.5 88 GLN B N 1
ATOM 1921 C CA . GLN B 1 88 ? -15.344 -14.047 -12.133 1 97.5 88 GLN B CA 1
ATOM 1922 C C . GLN B 1 88 ? -14.203 -13.875 -11.133 1 97.5 88 GLN B C 1
ATOM 1924 O O . GLN B 1 88 ? -14.305 -13.07 -10.203 1 97.5 88 GLN B O 1
ATOM 1929 N N . ALA B 1 89 ? -13.141 -14.609 -11.391 1 97.75 89 ALA B N 1
ATOM 1930 C CA . ALA B 1 89 ? -11.914 -14.391 -10.625 1 97.75 89 ALA B CA 1
ATOM 1931 C C . ALA B 1 89 ? -11.305 -13.031 -10.93 1 97.75 89 ALA B C 1
ATOM 1933 O O . ALA B 1 89 ? -11.281 -12.602 -12.086 1 97.75 89 ALA B O 1
ATOM 1934 N N . LEU B 1 90 ? -10.836 -12.383 -9.883 1 98.25 90 LEU B N 1
ATOM 1935 C CA . LEU B 1 90 ? -10.328 -11.023 -10.039 1 98.25 90 LEU B CA 1
ATOM 1936 C C . LEU B 1 90 ? -8.852 -10.953 -9.68 1 98.25 90 LEU B C 1
ATOM 1938 O O . LEU B 1 90 ? -8.367 -11.727 -8.852 1 98.25 90 LEU B O 1
ATOM 1942 N N . THR B 1 91 ? -8.195 -10.031 -10.344 1 97.81 91 THR B N 1
ATOM 1943 C CA . THR B 1 91 ? -6.883 -9.555 -9.93 1 97.81 91 THR B CA 1
ATOM 1944 C C . THR B 1 91 ? -6.93 -8.07 -9.594 1 97.81 91 THR B C 1
ATOM 1946 O O . THR B 1 91 ? -7.48 -7.27 -10.352 1 97.81 91 THR B O 1
ATOM 1949 N N . ALA B 1 92 ? -6.449 -7.762 -8.445 1 97.75 92 ALA B N 1
ATOM 1950 C CA . ALA B 1 92 ? -6.363 -6.363 -8.023 1 97.75 92 ALA B CA 1
ATOM 1951 C C . ALA B 1 92 ? -4.992 -5.777 -8.352 1 97.75 92 ALA B C 1
ATOM 1953 O O . ALA B 1 92 ? -3.963 -6.383 -8.047 1 97.75 92 ALA B O 1
ATOM 1954 N N . HIS B 1 93 ? -5.004 -4.668 -9 1 96.62 93 HIS B N 1
ATOM 1955 C CA . HIS B 1 93 ? -3.797 -3.879 -9.227 1 96.62 93 HIS B CA 1
ATOM 1956 C C . HIS B 1 93 ? -3.764 -2.656 -8.312 1 96.62 93 HIS B C 1
ATOM 1958 O O . HIS B 1 93 ? -4.602 -1.762 -8.438 1 96.62 93 HIS B O 1
ATOM 1964 N N . VAL B 1 94 ? -2.752 -2.67 -7.426 1 97.19 94 VAL B N 1
ATOM 1965 C CA . VAL B 1 94 ? -2.693 -1.65 -6.383 1 97.19 94 VAL B CA 1
ATOM 1966 C C . VAL B 1 94 ? -1.45 -0.785 -6.574 1 97.19 94 VAL B C 1
ATOM 1968 O O . VAL B 1 94 ? -0.334 -1.302 -6.664 1 97.19 94 VAL B O 1
ATOM 1971 N N . TRP B 1 95 ? -1.637 0.529 -6.695 1 96.25 95 TRP B N 1
ATOM 1972 C CA . TRP B 1 95 ? -0.501 1.442 -6.777 1 96.25 95 TRP B CA 1
ATOM 1973 C C . TRP B 1 95 ? -0.854 2.805 -6.191 1 96.25 95 TRP B C 1
ATOM 1975 O O . TRP B 1 95 ? -1.999 3.254 -6.289 1 96.25 95 TRP B O 1
ATOM 1985 N N . PRO B 1 96 ? 0.108 3.416 -5.605 1 96.62 96 PRO B N 1
ATOM 1986 C CA . PRO B 1 96 ? -0.103 4.746 -5.035 1 96.62 96 PRO B CA 1
ATOM 1987 C C . PRO B 1 96 ? 0.224 5.871 -6.016 1 96.62 96 PRO B C 1
ATOM 1989 O O . PRO B 1 96 ? 0.981 5.66 -6.969 1 96.62 96 PRO B O 1
ATOM 1992 N N . TYR B 1 97 ? -0.374 6.977 -5.801 1 95.31 97 TYR B N 1
ATOM 1993 C CA . TYR B 1 97 ? 0.044 8.18 -6.508 1 95.31 97 TYR B CA 1
ATOM 1994 C C . TYR B 1 97 ? -0.275 9.43 -5.699 1 95.31 97 TYR B C 1
ATOM 1996 O O . TYR B 1 97 ? -0.962 9.352 -4.676 1 95.31 97 TYR B O 1
ATOM 2004 N N . ARG B 1 98 ? 0.343 10.461 -6.156 1 95.06 98 ARG B N 1
ATOM 2005 C CA . ARG B 1 98 ? 0.133 11.773 -5.559 1 95.06 98 ARG B CA 1
ATOM 2006 C C . ARG B 1 98 ? -0.683 12.672 -6.484 1 95.06 98 ARG B C 1
ATOM 2008 O O . ARG B 1 98 ? -0.473 12.68 -7.699 1 95.06 98 ARG B O 1
ATOM 2015 N N . HIS B 1 99 ? -1.691 13.281 -5.852 1 92.94 99 HIS B N 1
ATOM 2016 C CA . HIS B 1 99 ? -2.527 14.203 -6.609 1 92.94 99 HIS B CA 1
ATOM 2017 C C . HIS B 1 99 ? -2.977 15.375 -5.746 1 92.94 99 HIS B C 1
ATOM 2019 O O . HIS B 1 99 ? -3.543 15.18 -4.668 1 92.94 99 HIS B O 1
ATOM 2025 N N . ASP B 1 100 ? -2.828 16.656 -6.25 1 86.06 100 ASP B N 1
ATOM 2026 C CA . ASP B 1 100 ? -3.264 17.875 -5.566 1 86.06 100 ASP B CA 1
ATOM 2027 C C . ASP B 1 100 ? -2.93 17.812 -4.078 1 86.06 100 ASP B C 1
ATOM 2029 O O . ASP B 1 100 ? -3.801 18.016 -3.23 1 86.06 100 ASP B O 1
ATOM 2033 N N . ASP B 1 101 ? -1.885 17.406 -3.633 1 85.88 101 ASP B N 1
ATOM 2034 C CA . ASP B 1 101 ? -1.368 17.391 -2.268 1 85.88 101 ASP B CA 1
ATOM 2035 C C . ASP B 1 101 ? -1.939 16.219 -1.481 1 85.88 101 ASP B C 1
ATOM 2037 O O . ASP B 1 101 ? -1.862 16.188 -0.252 1 85.88 101 ASP B O 1
ATOM 2041 N N . SER B 1 102 ? -2.639 15.359 -2.152 1 92.94 102 SER B N 1
ATOM 2042 C CA . SER B 1 102 ? -3.207 14.18 -1.51 1 92.94 102 SER B CA 1
ATOM 2043 C C . SER B 1 102 ? -2.508 12.906 -1.976 1 92.94 102 SER B C 1
ATOM 2045 O O . SER B 1 102 ? -1.975 12.852 -3.086 1 92.94 102 SER B O 1
ATOM 2047 N N . HIS B 1 103 ? -2.523 12.047 -1.047 1 97 103 HIS B N 1
ATOM 2048 C CA . HIS B 1 103 ? -2.104 10.695 -1.4 1 97 103 HIS B CA 1
ATOM 2049 C C . HIS B 1 103 ? -3.299 9.828 -1.778 1 97 103 HIS B C 1
ATOM 2051 O O . HIS B 1 103 ? -4.328 9.852 -1.1 1 97 103 HIS B O 1
ATOM 2057 N N . MET B 1 104 ? -3.029 9.102 -2.879 1 97.25 104 MET B N 1
ATOM 2058 C CA . MET B 1 104 ? -4.09 8.242 -3.396 1 97.25 104 MET B CA 1
ATOM 2059 C C . MET B 1 104 ? -3.594 6.809 -3.557 1 97.25 104 MET B C 1
ATOM 2061 O O . MET B 1 104 ? -2.4 6.574 -3.752 1 97.25 104 MET B O 1
ATOM 2065 N N . LEU B 1 105 ? -4.562 5.945 -3.42 1 97.81 105 LEU B N 1
ATOM 2066 C CA . LEU B 1 105 ? -4.316 4.535 -3.705 1 97.81 105 LEU B CA 1
ATOM 2067 C C . LEU B 1 105 ? -5.289 4.012 -4.758 1 97.81 105 LEU B C 1
ATOM 2069 O O . LEU B 1 105 ? -6.5 4.004 -4.539 1 97.81 105 LEU B O 1
ATOM 2073 N N . SER B 1 106 ? -4.742 3.686 -5.867 1 97.56 106 SER B N 1
ATOM 2074 C CA . SER B 1 106 ? -5.555 2.98 -6.855 1 97.56 106 SER B CA 1
ATOM 2075 C C . SER B 1 106 ? -5.617 1.486 -6.555 1 97.56 106 SER B C 1
ATOM 2077 O O . SER B 1 106 ? -4.605 0.876 -6.203 1 97.56 106 SER B O 1
ATOM 2079 N N . CYS B 1 107 ? -6.797 0.92 -6.594 1 97.56 107 CYS B N 1
ATOM 2080 C CA . CYS B 1 107 ? -7.051 -0.509 -6.449 1 97.56 107 CYS B CA 1
ATOM 2081 C C . CYS B 1 107 ? -8.008 -1.004 -7.531 1 97.56 107 CYS B C 1
ATOM 2083 O O . CYS B 1 107 ? -9.18 -1.268 -7.254 1 97.56 107 CYS B O 1
ATOM 2085 N N . ASP B 1 108 ? -7.445 -1.217 -8.742 1 97.19 108 ASP B N 1
ATOM 2086 C CA . ASP B 1 108 ? -8.266 -1.615 -9.883 1 97.19 108 ASP B CA 1
ATOM 2087 C C . ASP B 1 108 ? -8.422 -3.133 -9.938 1 97.19 108 ASP B C 1
ATOM 2089 O O . ASP B 1 108 ? -7.438 -3.867 -9.883 1 97.19 108 ASP B O 1
ATOM 2093 N N . PHE B 1 109 ? -9.695 -3.549 -10.055 1 98.25 109 PHE B N 1
ATOM 2094 C CA . PHE B 1 109 ? -9.953 -4.973 -10.234 1 98.25 109 PHE B CA 1
ATOM 2095 C C . PHE B 1 109 ? -10.172 -5.297 -11.711 1 98.25 109 PHE B C 1
ATOM 2097 O O . PHE B 1 109 ? -10.828 -4.543 -12.43 1 98.25 109 PHE B O 1
ATOM 2104 N N . HIS B 1 110 ? -9.547 -6.355 -12.086 1 97.69 110 HIS B N 1
ATOM 2105 C CA . HIS B 1 110 ? -9.727 -6.824 -13.461 1 97.69 110 HIS B CA 1
ATOM 2106 C C . HIS B 1 110 ? -9.891 -8.344 -13.5 1 97.69 110 HIS B C 1
ATOM 2108 O O . HIS B 1 110 ? -9.508 -9.039 -12.562 1 97.69 110 HIS B O 1
ATOM 2114 N N . SER B 1 111 ? -10.492 -8.812 -14.562 1 97.12 111 SER B N 1
ATOM 2115 C CA . SER B 1 111 ? -10.641 -10.242 -14.805 1 97.12 111 SER B CA 1
ATOM 2116 C C . SER B 1 111 ? -9.859 -10.68 -16.031 1 97.12 111 SER B C 1
ATOM 2118 O O . SER B 1 111 ? -9.844 -9.984 -17.047 1 97.12 111 SER B O 1
ATOM 2120 N N . LYS B 1 112 ? -9.211 -11.742 -15.922 1 91.56 112 LYS B N 1
ATOM 2121 C CA . LYS B 1 112 ? -8.516 -12.32 -17.078 1 91.56 112 LYS B CA 1
ATOM 2122 C C . LYS B 1 112 ? -9.5 -13.008 -18.016 1 91.56 112 LYS B C 1
ATOM 2124 O O . LYS B 1 112 ? -9.172 -13.281 -19.172 1 91.56 112 LYS B O 1
ATOM 2129 N N . GLU B 1 113 ? -10.641 -13.266 -17.562 1 92.69 113 GLU B N 1
ATOM 2130 C CA . GLU B 1 113 ? -11.648 -14.016 -18.312 1 92.69 113 GLU B CA 1
ATOM 2131 C C . GLU B 1 113 ? -12.469 -13.094 -19.203 1 92.69 113 GLU B C 1
ATOM 2133 O O . GLU B 1 113 ? -13.195 -13.555 -20.094 1 92.69 113 GLU B O 1
ATOM 2138 N N . SER B 1 114 ? -12.453 -11.805 -18.953 1 93.75 114 SER B N 1
ATOM 2139 C CA . SER B 1 114 ? -13.25 -10.836 -19.688 1 93.75 114 SER B CA 1
ATOM 2140 C C . SER B 1 114 ? -12.57 -9.469 -19.734 1 93.75 114 SER B C 1
ATOM 2142 O O . SER B 1 114 ? -11.422 -9.336 -19.312 1 93.75 114 SER B O 1
ATOM 2144 N N . ASP B 1 115 ? -13.25 -8.445 -20.312 1 94.75 115 ASP B N 1
ATOM 2145 C CA . ASP B 1 115 ? -12.734 -7.082 -20.344 1 94.75 115 ASP B CA 1
ATOM 2146 C C . ASP B 1 115 ? -13.211 -6.273 -19.156 1 94.75 115 ASP B C 1
ATOM 2148 O O . ASP B 1 115 ? -13.172 -5.043 -19.172 1 94.75 115 ASP B O 1
ATOM 2152 N N . LEU B 1 116 ? -13.523 -7.008 -18.141 1 97.25 116 LEU B N 1
ATOM 2153 C CA . LEU B 1 116 ? -14.078 -6.355 -16.953 1 97.25 116 LEU B CA 1
ATOM 2154 C C . LEU B 1 116 ? -13 -5.562 -16.219 1 97.25 116 LEU B C 1
ATOM 2156 O O . LEU B 1 116 ? -11.906 -6.074 -15.977 1 97.25 116 LEU B O 1
ATOM 2160 N N . VAL B 1 117 ? -13.328 -4.305 -15.992 1 97.12 117 VAL B N 1
ATOM 2161 C CA . VAL B 1 117 ? -12.508 -3.447 -15.141 1 97.12 117 VAL B CA 1
ATOM 2162 C C . VAL B 1 117 ? -13.391 -2.738 -14.117 1 97.12 117 VAL B C 1
ATOM 2164 O O . VAL B 1 117 ? -14.406 -2.135 -14.477 1 97.12 117 VAL B O 1
ATOM 2167 N N . ILE B 1 118 ? -13.062 -2.877 -12.883 1 98.19 118 ILE B N 1
ATOM 2168 C CA . ILE B 1 118 ? -13.727 -2.188 -11.781 1 98.19 118 ILE B CA 1
ATOM 2169 C C . ILE B 1 118 ? -12.742 -1.245 -11.094 1 98.19 118 ILE B C 1
ATOM 2171 O O . ILE B 1 118 ? -11.961 -1.672 -10.242 1 98.19 118 ILE B O 1
ATOM 2175 N N . PRO B 1 119 ? -12.789 -0.005 -11.438 1 97.75 119 PRO B N 1
ATOM 2176 C CA . PRO B 1 119 ? -11.844 0.936 -10.82 1 97.75 119 PRO B CA 1
ATOM 2177 C C . PRO B 1 119 ? -12.227 1.302 -9.391 1 97.75 119 PRO B C 1
ATOM 2179 O O . PRO B 1 119 ? -13.414 1.43 -9.078 1 97.75 119 PRO B O 1
ATOM 2182 N N . LEU B 1 120 ? -11.305 1.356 -8.531 1 98.31 120 LEU B N 1
ATOM 2183 C CA . LEU B 1 120 ? -11.422 1.837 -7.16 1 98.31 120 LEU B CA 1
ATOM 2184 C C . LEU B 1 120 ? -10.258 2.762 -6.805 1 98.31 120 LEU B C 1
ATOM 2186 O O . LEU B 1 120 ? -9.094 2.379 -6.934 1 98.31 120 LEU B O 1
ATOM 2190 N N . CYS B 1 121 ? -10.594 3.965 -6.426 1 98.06 121 CYS B N 1
ATOM 2191 C CA . CYS B 1 121 ? -9.586 4.953 -6.055 1 98.06 121 CYS B CA 1
ATOM 2192 C C . CYS B 1 121 ? -9.812 5.461 -4.637 1 98.06 121 CYS B C 1
ATOM 2194 O O . CYS B 1 121 ? -10.82 6.121 -4.367 1 98.06 121 CYS B O 1
ATOM 2196 N N . ILE B 1 122 ? -8.914 5.207 -3.748 1 98.31 122 ILE B N 1
ATOM 2197 C CA . ILE B 1 122 ? -9.055 5.551 -2.338 1 98.31 122 ILE B CA 1
ATOM 2198 C C . ILE B 1 122 ? -8.234 6.801 -2.021 1 98.31 122 ILE B C 1
ATOM 2200 O O . ILE B 1 122 ? -7.035 6.844 -2.291 1 98.31 122 ILE B O 1
ATOM 2204 N N . THR B 1 123 ? -8.867 7.75 -1.422 1 97.94 123 THR B N 1
ATOM 2205 C CA . THR B 1 123 ? -8.211 9.008 -1.104 1 97.94 123 THR B CA 1
ATOM 2206 C C . THR B 1 123 ? -7.871 9.086 0.382 1 97.94 123 THR B C 1
ATOM 2208 O O . THR B 1 123 ? -8.727 8.812 1.232 1 97.94 123 THR B O 1
ATOM 2211 N N . ALA B 1 124 ? -6.652 9.383 0.65 1 97.5 124 ALA B N 1
ATOM 2212 C CA . ALA B 1 124 ? -6.273 9.773 2.006 1 97.5 124 ALA B CA 1
ATOM 2213 C C . ALA B 1 124 ? -6.652 11.227 2.277 1 97.5 124 ALA B C 1
ATOM 2215 O O . ALA B 1 124 ? -5.938 12.148 1.867 1 97.5 124 ALA B O 1
ATOM 2216 N N . GLY B 1 125 ? -7.762 11.445 3.045 1 95.19 125 GLY B N 1
ATOM 2217 C CA . GLY B 1 125 ? -8.32 12.781 3.143 1 95.19 125 GLY B CA 1
ATOM 2218 C C . GLY B 1 125 ? -8.656 13.188 4.566 1 95.19 125 GLY B C 1
ATOM 2219 O O . GLY B 1 125 ? -9.508 14.047 4.785 1 95.19 125 GLY B O 1
ATOM 2220 N N . GLN B 1 126 ? -8.18 12.539 5.527 1 93.69 126 GLN B N 1
ATOM 2221 C CA . GLN B 1 126 ? -8.305 12.859 6.945 1 93.69 126 GLN B CA 1
ATOM 2222 C C . GLN B 1 126 ? -9.75 12.703 7.422 1 93.69 126 GLN B C 1
ATOM 2224 O O . GLN B 1 126 ? -10.133 13.258 8.453 1 93.69 126 GLN B O 1
ATOM 2229 N N . GLU B 1 127 ? -10.539 12.055 6.598 1 94.31 127 GLU B N 1
ATOM 2230 C CA . GLU B 1 127 ? -11.906 11.703 6.977 1 94.31 127 GLU B CA 1
ATOM 2231 C C . GLU B 1 127 ? -12.352 10.406 6.305 1 94.31 127 GLU B C 1
ATOM 2233 O O . GLU B 1 127 ? -11.758 9.977 5.312 1 94.31 127 GLU B O 1
ATOM 2238 N N . GLN B 1 128 ? -13.336 9.773 6.867 1 95.56 128 GLN B N 1
ATOM 2239 C CA . GLN B 1 128 ? -13.906 8.578 6.258 1 95.56 128 GLN B CA 1
ATOM 2240 C C . GLN B 1 128 ? -15.227 8.883 5.562 1 95.56 128 GLN B C 1
ATOM 2242 O O . GLN B 1 128 ? -16.141 9.453 6.168 1 95.56 128 GLN B O 1
ATOM 2247 N N . CYS B 1 129 ? -15.18 8.555 4.32 1 96.44 129 CYS B N 1
ATOM 2248 C CA . CYS B 1 129 ? -16.375 8.711 3.506 1 96.44 129 CYS B CA 1
ATOM 2249 C C . CYS B 1 129 ? -16.469 7.621 2.447 1 96.44 129 CYS B C 1
ATOM 2251 O O . CYS B 1 129 ? -15.516 7.387 1.71 1 96.44 129 CYS B O 1
ATOM 2253 N N . GLY B 1 130 ? -17.578 6.949 2.391 1 96.62 130 GLY B N 1
ATOM 2254 C CA . GLY B 1 130 ? -17.75 5.824 1.484 1 96.62 130 GLY B CA 1
ATOM 2255 C C . GLY B 1 130 ? -18.5 6.188 0.218 1 96.62 130 GLY B C 1
ATOM 2256 O O . GLY B 1 130 ? -18.844 5.312 -0.583 1 96.62 130 GLY B O 1
ATOM 2257 N N . ASP B 1 131 ? -18.75 7.477 0.017 1 95.62 131 ASP B N 1
ATOM 2258 C CA . ASP B 1 131 ? -19.484 7.949 -1.15 1 95.62 131 ASP B CA 1
ATOM 2259 C C . ASP B 1 131 ? -18.656 8.93 -1.968 1 95.62 131 ASP B C 1
ATOM 2261 O O . ASP B 1 131 ? -18.078 9.875 -1.419 1 95.62 131 ASP B O 1
ATOM 2265 N N . PRO B 1 132 ? -18.547 8.711 -3.271 1 97.62 132 PRO B N 1
ATOM 2266 C CA . PRO B 1 132 ? -19.062 7.602 -4.078 1 97.62 132 PRO B CA 1
ATOM 2267 C C . PRO B 1 132 ? -18.344 6.281 -3.791 1 97.62 132 PRO B C 1
ATOM 2269 O O . PRO B 1 132 ? -17.219 6.281 -3.312 1 97.62 132 PRO B O 1
ATOM 2272 N N . ILE B 1 133 ? -19 5.133 -4.074 1 97.69 133 ILE B N 1
ATOM 2273 C CA . ILE B 1 133 ? -18.578 3.797 -3.654 1 97.69 133 ILE B CA 1
ATOM 2274 C C . ILE B 1 133 ? -17.219 3.467 -4.246 1 97.69 133 ILE B C 1
ATOM 2276 O O . ILE B 1 133 ? -16.438 2.736 -3.639 1 97.69 133 ILE B O 1
ATOM 2280 N N . ASP B 1 134 ? -16.938 3.961 -5.426 1 98.06 134 ASP B N 1
ATOM 2281 C CA . ASP B 1 134 ? -15.703 3.617 -6.117 1 98.06 134 ASP B CA 1
ATOM 2282 C C . ASP B 1 134 ? -14.609 4.641 -5.824 1 98.06 134 ASP B C 1
ATOM 2284 O O . ASP B 1 134 ? -13.477 4.508 -6.305 1 98.06 134 ASP B O 1
ATOM 2288 N N . GLU B 1 135 ? -14.883 5.691 -5.027 1 98.12 135 GLU B N 1
ATOM 2289 C CA . GLU B 1 135 ? -13.898 6.691 -4.641 1 98.12 135 GLU B CA 1
ATOM 2290 C C . GLU B 1 135 ? -14.008 7.027 -3.156 1 98.12 135 GLU B C 1
ATOM 2292 O O . GLU B 1 135 ? -14.172 8.195 -2.791 1 98.12 135 GLU B O 1
ATOM 2297 N N . PRO B 1 136 ? -13.852 6.129 -2.326 1 98.12 136 PRO B N 1
ATOM 2298 C CA . PRO B 1 136 ? -13.93 6.422 -0.894 1 98.12 136 PRO B CA 1
ATOM 2299 C C . PRO B 1 136 ? -12.781 7.297 -0.407 1 98.12 136 PRO B C 1
ATOM 2301 O O . PRO B 1 136 ? -11.734 7.371 -1.064 1 98.12 136 PRO B O 1
ATOM 2304 N N . THR B 1 137 ? -13.039 7.961 0.69 1 97.44 137 THR B N 1
ATOM 2305 C CA . THR B 1 137 ? -12.023 8.734 1.404 1 97.44 137 THR B CA 1
ATOM 2306 C C . THR B 1 137 ? -11.766 8.133 2.783 1 97.44 137 THR B C 1
ATOM 2308 O O . THR B 1 137 ? -12.695 7.746 3.486 1 97.44 137 THR B O 1
ATOM 2311 N N . VAL B 1 138 ? -10.523 8.031 3.125 1 97.62 138 VAL B N 1
ATOM 2312 C CA . VAL B 1 138 ? -10.133 7.543 4.441 1 97.62 138 VAL B CA 1
ATOM 2313 C C . VAL B 1 138 ? -9.148 8.523 5.086 1 97.62 138 VAL B C 1
ATOM 2315 O O . VAL B 1 138 ? -8.828 9.562 4.504 1 97.62 138 VAL B O 1
ATOM 2318 N N . TYR B 1 139 ? -8.703 8.172 6.246 1 96 139 TYR B N 1
ATOM 2319 C CA . TYR B 1 139 ? -7.949 9.141 7.039 1 96 139 TYR B CA 1
ATOM 2320 C C . TYR B 1 139 ? -6.578 9.391 6.426 1 96 139 TYR B C 1
ATOM 2322 O O . TYR B 1 139 ? -6.18 10.547 6.242 1 96 139 TYR B O 1
ATOM 2330 N N . ASP B 1 140 ? -5.852 8.383 6.195 1 96.19 140 ASP B N 1
ATOM 2331 C CA . ASP B 1 140 ? -4.508 8.492 5.633 1 96.19 140 ASP B CA 1
ATOM 2332 C C . ASP B 1 140 ? -4.191 7.289 4.746 1 96.19 140 ASP B C 1
ATOM 2334 O O . ASP B 1 140 ? -5.039 6.414 4.547 1 96.19 140 ASP B O 1
ATOM 2338 N N . LEU B 1 141 ? -3.031 7.301 4.215 1 97.25 141 LEU B N 1
ATOM 2339 C CA . LEU B 1 141 ? -2.686 6.262 3.252 1 97.25 141 LEU B CA 1
ATOM 2340 C C . LEU B 1 141 ? -2.561 4.902 3.938 1 97.25 141 LEU B C 1
ATOM 2342 O O . LEU B 1 141 ? -2.912 3.875 3.355 1 97.25 141 LEU B O 1
ATOM 2346 N N . PRO B 1 142 ? -2.004 4.789 5.18 1 96.81 142 PRO B N 1
ATOM 2347 C CA . PRO B 1 142 ? -2.07 3.496 5.867 1 96.81 142 PRO B CA 1
ATOM 2348 C C . PRO B 1 142 ? -3.486 2.932 5.93 1 96.81 142 PRO B C 1
ATOM 2350 O O . PRO B 1 142 ? -3.693 1.741 5.676 1 96.81 142 PRO B O 1
ATOM 2353 N N . GLU B 1 143 ? -4.418 3.727 6.219 1 96.56 143 GLU B N 1
ATOM 2354 C CA . GLU B 1 143 ? -5.797 3.254 6.285 1 96.56 143 GLU B CA 1
ATOM 2355 C C . GLU B 1 143 ? -6.32 2.887 4.898 1 96.56 143 GLU B C 1
ATOM 2357 O O . GLU B 1 143 ? -7.133 1.97 4.758 1 96.56 143 GLU B O 1
ATOM 2362 N N . ALA B 1 144 ? -5.883 3.625 3.883 1 97.5 144 ALA B N 1
ATOM 2363 C CA . ALA B 1 144 ? -6.25 3.268 2.514 1 97.5 144 ALA B CA 1
ATOM 2364 C C . ALA B 1 144 ? -5.773 1.858 2.168 1 97.5 144 ALA B C 1
ATOM 2366 O O . ALA B 1 144 ? -6.527 1.062 1.607 1 97.5 144 ALA B O 1
ATOM 2367 N N . LEU B 1 145 ? -4.555 1.611 2.506 1 97.19 145 LEU B N 1
ATOM 2368 C CA . LEU B 1 145 ? -4 0.287 2.248 1 97.19 145 LEU B CA 1
ATOM 2369 C C . LEU B 1 145 ? -4.727 -0.776 3.064 1 97.19 145 LEU B C 1
ATOM 2371 O O . LEU B 1 145 ? -4.953 -1.889 2.584 1 97.19 145 LEU B O 1
ATOM 2375 N N . HIS B 1 146 ? -5.012 -0.468 4.293 1 96.75 146 HIS B N 1
ATOM 2376 C CA . HIS B 1 146 ? -5.773 -1.371 5.148 1 96.75 146 HIS B CA 1
ATOM 2377 C C . HIS B 1 146 ? -7.133 -1.694 4.535 1 96.75 146 HIS B C 1
ATOM 2379 O O . HIS B 1 146 ? -7.523 -2.861 4.457 1 96.75 146 HIS B O 1
ATOM 2385 N N . LEU B 1 147 ? -7.812 -0.683 4.074 1 97.38 147 LEU B N 1
ATOM 2386 C CA . LEU B 1 147 ? -9.102 -0.869 3.422 1 97.38 147 LEU B CA 1
ATOM 2387 C C . LEU B 1 147 ? -8.961 -1.753 2.188 1 97.38 147 LEU B C 1
ATOM 2389 O O . LEU B 1 147 ? -9.734 -2.695 2.004 1 97.38 147 LEU B O 1
ATOM 2393 N N . ALA B 1 148 ? -7.988 -1.419 1.328 1 97.81 148 ALA B N 1
ATOM 2394 C CA . ALA B 1 148 ? -7.746 -2.225 0.134 1 97.81 148 ALA B CA 1
ATOM 2395 C C . ALA B 1 148 ? -7.527 -3.691 0.497 1 97.81 148 ALA B C 1
ATOM 2397 O O . ALA B 1 148 ? -8.062 -4.586 -0.159 1 97.81 148 ALA B O 1
ATOM 2398 N N . GLY B 1 149 ? -6.703 -3.904 1.553 1 96.81 149 GLY B N 1
ATOM 2399 C CA . GLY B 1 149 ? -6.449 -5.266 1.997 1 96.81 149 GLY B CA 1
ATOM 2400 C C . GLY B 1 149 ? -7.711 -6.012 2.383 1 96.81 149 GLY B C 1
ATOM 2401 O O . GLY B 1 149 ? -7.879 -7.18 2.021 1 96.81 149 GLY B O 1
ATOM 2402 N N . ILE B 1 150 ? -8.562 -5.371 3.109 1 96.31 150 ILE B N 1
ATOM 2403 C CA . ILE B 1 150 ? -9.82 -5.977 3.525 1 96.31 150 ILE B CA 1
ATOM 2404 C C . ILE B 1 150 ? -10.633 -6.379 2.295 1 96.31 150 ILE B C 1
ATOM 2406 O O . ILE B 1 150 ? -11.141 -7.5 2.217 1 96.31 150 ILE B O 1
ATOM 2410 N N . ILE B 1 151 ? -10.734 -5.516 1.354 1 97.62 151 ILE B N 1
ATOM 2411 C CA . ILE B 1 151 ? -11.555 -5.738 0.173 1 97.62 151 ILE B CA 1
ATOM 2412 C C . ILE B 1 151 ? -10.984 -6.887 -0.652 1 97.62 151 ILE B C 1
ATOM 2414 O O . ILE B 1 151 ? -11.703 -7.809 -1.033 1 97.62 151 ILE B O 1
ATOM 2418 N N . ILE B 1 152 ? -9.711 -6.816 -0.939 1 97.94 152 ILE B N 1
ATOM 2419 C CA . ILE B 1 152 ? -9.031 -7.797 -1.783 1 97.94 152 ILE B CA 1
ATOM 2420 C C . ILE B 1 152 ? -9.188 -9.188 -1.176 1 97.94 152 ILE B C 1
ATOM 2422 O O . ILE B 1 152 ? -9.477 -10.156 -1.886 1 97.94 152 ILE B O 1
ATOM 2426 N N . ARG B 1 153 ? -9.023 -9.273 0.11 1 96.19 153 ARG B N 1
ATOM 2427 C CA . ARG B 1 153 ? -9.164 -10.555 0.795 1 96.19 153 ARG B CA 1
ATOM 2428 C C . ARG B 1 153 ? -10.609 -11.055 0.731 1 96.19 153 ARG B C 1
ATOM 2430 O O . ARG B 1 153 ? -10.852 -12.234 0.486 1 96.19 153 ARG B O 1
ATOM 2437 N N . ALA B 1 154 ? -11.492 -10.188 0.962 1 96.12 154 ALA B N 1
ATOM 2438 C CA . ALA B 1 154 ? -12.906 -10.555 1.003 1 96.12 154 ALA B CA 1
ATOM 2439 C C . ALA B 1 154 ? -13.375 -11.078 -0.35 1 96.12 154 ALA B C 1
ATOM 2441 O O . ALA B 1 154 ? -14.18 -12.016 -0.416 1 96.12 154 ALA B O 1
ATOM 2442 N N . VAL B 1 155 ? -12.898 -10.516 -1.428 1 97.06 155 VAL B N 1
ATOM 2443 C CA . VAL B 1 155 ? -13.359 -10.938 -2.744 1 97.06 155 VAL B CA 1
ATOM 2444 C C . VAL B 1 155 ? -12.414 -12 -3.309 1 97.06 155 VAL B C 1
ATOM 2446 O O . VAL B 1 155 ? -12.586 -12.445 -4.445 1 97.06 155 VAL B O 1
ATOM 2449 N N . LYS B 1 156 ? -11.352 -12.336 -2.512 1 96.75 156 LYS B N 1
ATOM 2450 C CA . LYS B 1 156 ? -10.398 -13.383 -2.84 1 96.75 156 LYS B CA 1
ATOM 2451 C C . LYS B 1 156 ? -9.688 -13.094 -4.164 1 96.75 156 LYS B C 1
ATOM 2453 O O . LYS B 1 156 ? -9.562 -13.984 -5.012 1 96.75 156 LYS B O 1
ATOM 2458 N N . ALA B 1 157 ? -9.32 -11.859 -4.363 1 97.5 157 ALA B N 1
ATOM 2459 C CA . ALA B 1 157 ? -8.617 -11.477 -5.586 1 97.5 157 ALA B CA 1
ATOM 2460 C C . ALA B 1 157 ? -7.125 -11.75 -5.469 1 97.5 157 ALA B C 1
ATOM 2462 O O . ALA B 1 157 ? -6.539 -11.578 -4.395 1 97.5 157 ALA B O 1
ATOM 2463 N N . ASP B 1 158 ? -6.48 -12.133 -6.574 1 96.31 158 ASP B N 1
ATOM 2464 C CA . ASP B 1 158 ? -5.027 -12.016 -6.668 1 96.31 158 ASP B CA 1
ATOM 2465 C C . ASP B 1 158 ? -4.594 -10.555 -6.637 1 96.31 158 ASP B C 1
ATOM 2467 O O . ASP B 1 158 ? -5.406 -9.656 -6.852 1 96.31 158 ASP B O 1
ATOM 2471 N N . ILE B 1 159 ? -3.318 -10.398 -6.32 1 97.12 159 ILE B N 1
ATOM 2472 C CA . ILE B 1 159 ? -2.914 -9.008 -6.145 1 97.12 159 ILE B CA 1
ATOM 2473 C C . ILE B 1 159 ? -1.575 -8.766 -6.84 1 97.12 159 ILE B C 1
ATOM 2475 O O . ILE B 1 159 ? -0.698 -9.633 -6.828 1 97.12 159 ILE B O 1
ATOM 2479 N N . GLU B 1 160 ? -1.501 -7.605 -7.453 1 93.62 160 GLU B N 1
ATOM 2480 C CA . GLU B 1 160 ? -0.264 -7.008 -7.945 1 93.62 160 GLU B CA 1
ATOM 2481 C C . GLU B 1 160 ? -0.067 -5.605 -7.383 1 93.62 160 GLU B C 1
ATOM 2483 O O . GLU B 1 160 ? -1.012 -4.816 -7.32 1 93.62 160 GLU B O 1
ATOM 2488 N N . ILE B 1 161 ? 1.139 -5.371 -6.922 1 93.19 161 ILE B N 1
ATOM 2489 C CA . ILE B 1 161 ? 1.395 -4.051 -6.355 1 93.19 161 ILE B CA 1
ATOM 2490 C C . ILE B 1 161 ? 2.447 -3.324 -7.191 1 93.19 161 ILE B C 1
ATOM 2492 O O . ILE B 1 161 ? 3.377 -3.949 -7.707 1 93.19 161 ILE B O 1
ATOM 2496 N N . GLY B 1 162 ? 2.34 -2.031 -7.316 1 80.31 162 GLY B N 1
ATOM 2497 C CA . GLY B 1 162 ? 3.309 -1.189 -8 1 80.31 162 GLY B CA 1
ATOM 2498 C C . GLY B 1 162 ? 3.088 -1.125 -9.5 1 80.31 162 GLY B C 1
ATOM 2499 O O . GLY B 1 162 ? 2.148 -1.729 -10.023 1 80.31 162 GLY B O 1
ATOM 2500 N N . ARG B 1 163 ? 3.779 -0.139 -10.141 1 73.88 163 ARG B N 1
ATOM 2501 C CA . ARG B 1 163 ? 3.828 -0.05 -11.594 1 73.88 163 ARG B CA 1
ATOM 2502 C C . ARG B 1 163 ? 5.27 0.022 -12.094 1 73.88 163 ARG B C 1
ATOM 2504 O O . ARG B 1 163 ? 6.16 0.457 -11.359 1 73.88 163 ARG B O 1
#

Sequence (326 aa):
MLVKVAEEHLKASQAHNGDLNKALSDVLNFEAIAEMLDQYQLESDARDALESPKKSQLVPSGFTFTDTGLHGIAGKIVAYVREQAKGQALTAHVWPYRHDDSHMLSCDFHSKESDLVIPLCITAGQEQCGDPIDEPTVYDLPEALHLAGIIIRAVKADIEIGRMLVKVAEEHLKASQAHNGDLNKALSDVLNFEAIAEMLDQYQLESDARDALESPKKSQLVPSGFTFTDTGLHGIAGKIVAYVREQAKGQALTAHVWPYRHDDSHMLSCDFHSKESDLVIPLCITAGQEQCGDPIDEPTVYDLPEALHLAGIIIRAVKADIEIGR

Foldseek 3Di:
DVVVVVVVVVVVVVVVVVVVVVVVVVVVVVVVVVVVVVVCVVVCCVVCVVVVAQAKDCDPVRDTRHGPLLVVLLVVLLVVVCVQCVPAAWEWEWEWDDDPNWIKIWTWIDGPVDRDIQTAMETQDLHFDCPPVRYTYHNHVVVVVVSSVSSCVSNVHHYDYDD/DVVVVVVVVVVVVVVVVVVVVVVVVVVVVVVVVVVVVVVCVVVCCVVCVVVVAQAKDQDPVRDTRHGPLLVVLLVVLLVVVCVQCVPAAWEWEWEWDDDPNWIKIWTWIDGPVDRDIQTAMETQDLHFDCPPVRYTYHNHVVVVVVSSVSSCVSNVHHYDYDD